Protein AF-A0A0B8NQK8-F1 (afdb_monomer_lite)

Foldseek 3Di:
DDQQLVVCVVLVWWKFQAQWTARSVVLWIDHPRDTDDDDPLLSQLVNVQNGPAPAQDALVNSCCRRVVDPPDDSVVVVVSLVVNLVVVCVRCVVDRSCQQWDADPPRHIHGHPVRIDIGRPPDPPPPPPPPPVPPDDPVVVVVVVVVVVVVVVVVVVVVVVVPPPPPPPPPPVPPPVLPAFEEEAFFEAEDDDVRLVCQLVVLVVVVVVCVVPVRYHYQLVVAPQQVVPDQNPDRTHRSRPPRDDGPYYDYHYHYDDDPPDD

Radius of gyration: 33.11 Å; chains: 1; bounding box: 80×54×86 Å

Structure (mmCIF, N/CA/C/O backbone):
data_AF-A0A0B8NQK8-F1
#
_entry.id   AF-A0A0B8NQK8-F1
#
loop_
_atom_site.group_PDB
_atom_site.id
_atom_site.type_symbol
_atom_site.label_atom_id
_atom_site.label_alt_id
_atom_site.label_comp_id
_atom_site.label_asym_id
_atom_site.label_entity_id
_atom_site.label_seq_id
_atom_site.pdbx_PDB_ins_code
_atom_site.Cartn_x
_atom_site.Cartn_y
_atom_site.Cartn_z
_atom_site.occupancy
_atom_site.B_iso_or_equiv
_atom_site.auth_seq_id
_atom_site.auth_comp_id
_atom_site.auth_asym_id
_atom_site.auth_atom_id
_atom_site.pdbx_PDB_model_num
ATOM 1 N N . MET A 1 1 ? -27.087 9.920 21.405 1.00 59.97 1 MET A N 1
ATOM 2 C CA . MET A 1 1 ? -25.687 9.460 21.362 1.00 59.97 1 MET A CA 1
ATOM 3 C C . MET A 1 1 ? -25.242 9.237 22.797 1.00 59.97 1 MET A C 1
ATOM 5 O O . MET A 1 1 ? -25.504 10.115 23.609 1.00 59.97 1 MET A O 1
ATOM 9 N N . ARG A 1 2 ? -24.724 8.054 23.151 1.00 74.00 2 ARG A N 1
ATOM 10 C CA . ARG A 1 2 ? -24.212 7.802 24.507 1.00 74.00 2 ARG A CA 1
ATOM 11 C C . ARG A 1 2 ? -22.708 8.024 24.483 1.00 74.00 2 ARG A C 1
ATOM 13 O O . ARG A 1 2 ? -22.001 7.212 23.892 1.00 74.00 2 ARG A O 1
ATOM 20 N N . ASP A 1 3 ? -22.269 9.116 25.092 1.00 85.69 3 ASP A N 1
ATOM 21 C CA . ASP A 1 3 ? -20.854 9.438 25.212 1.00 85.69 3 ASP A CA 1
ATOM 22 C C . ASP A 1 3 ? -20.272 8.741 26.446 1.00 85.69 3 ASP A C 1
ATOM 24 O O . ASP A 1 3 ? -20.303 9.259 27.564 1.00 85.69 3 ASP A O 1
ATOM 28 N N . PHE A 1 4 ? -19.789 7.514 26.243 1.00 83.75 4 PHE A N 1
ATOM 29 C CA . PHE A 1 4 ? -19.159 6.740 27.310 1.00 83.75 4 PHE A CA 1
ATOM 30 C C . PHE A 1 4 ? -17.825 7.354 27.731 1.00 83.75 4 PHE A C 1
ATOM 32 O O . PHE A 1 4 ? -17.430 7.197 28.883 1.00 83.75 4 PHE A O 1
ATOM 39 N N . LEU A 1 5 ? -17.140 8.056 26.823 1.00 84.12 5 LEU A N 1
ATOM 40 C CA . LEU A 1 5 ? -15.850 8.673 27.097 1.00 84.12 5 LEU A CA 1
ATOM 41 C C . LEU A 1 5 ? -16.005 9.858 28.049 1.00 84.12 5 LEU A C 1
ATOM 43 O O . LEU A 1 5 ? -15.314 9.921 29.065 1.00 84.12 5 LEU A O 1
ATOM 47 N N . GLN A 1 6 ? -16.930 10.767 27.744 1.00 85.19 6 GLN A N 1
ATOM 48 C CA . GLN A 1 6 ? -17.220 11.916 28.591 1.00 85.19 6 GLN A CA 1
ATOM 49 C C . GLN A 1 6 ? -17.747 11.460 29.955 1.00 85.19 6 GLN A C 1
ATOM 51 O O . GLN A 1 6 ? -17.217 11.878 30.984 1.00 85.19 6 GLN A O 1
ATOM 56 N N . GLN A 1 7 ? -18.704 10.526 29.971 1.00 84.19 7 GLN A N 1
ATOM 57 C CA . GLN A 1 7 ? -19.259 10.005 31.218 1.00 84.19 7 GLN A CA 1
ATOM 58 C C . GLN A 1 7 ? -18.178 9.346 32.088 1.00 84.19 7 GLN A C 1
ATOM 60 O O . GLN A 1 7 ? -18.125 9.594 33.287 1.00 84.19 7 GLN A O 1
ATOM 65 N N . ALA A 1 8 ? -17.273 8.561 31.496 1.00 84.19 8 ALA A N 1
ATOM 66 C CA . ALA A 1 8 ? -16.181 7.926 32.226 1.00 84.19 8 ALA A CA 1
ATOM 67 C C . ALA A 1 8 ? -15.147 8.928 32.765 1.00 84.19 8 ALA A C 1
ATOM 69 O O . ALA A 1 8 ? -14.636 8.735 33.870 1.00 84.19 8 ALA A O 1
ATOM 70 N N . LYS A 1 9 ? -14.854 10.005 32.024 1.00 83.38 9 LYS A N 1
ATOM 71 C CA . LYS A 1 9 ? -13.965 11.083 32.488 1.00 83.38 9 LYS A CA 1
ATOM 72 C C . LYS A 1 9 ? -14.580 11.847 33.664 1.00 83.38 9 LYS A C 1
ATOM 74 O O . LYS A 1 9 ? -13.877 12.109 34.635 1.00 83.38 9 LYS A O 1
ATOM 79 N N . GLU A 1 10 ? -15.881 12.131 33.615 1.00 84.44 10 GLU A N 1
ATOM 80 C CA . GLU A 1 10 ? -16.614 12.832 34.680 1.00 84.44 10 GLU A CA 1
ATOM 81 C C . GLU A 1 10 ? -16.783 11.977 35.944 1.00 84.44 10 GLU A C 1
ATOM 83 O O . GLU A 1 10 ? -16.603 12.466 37.058 1.00 84.44 10 GLU A O 1
ATOM 88 N N . THR A 1 11 ? -17.087 10.684 35.796 1.00 82.56 11 THR A N 1
ATOM 89 C CA . THR A 1 11 ? -17.299 9.769 36.931 1.00 82.56 11 THR A CA 1
ATOM 90 C C . THR A 1 11 ? -16.036 9.022 37.357 1.00 82.56 11 THR A C 1
ATOM 92 O O . THR A 1 11 ? -16.134 8.054 38.116 1.00 82.56 11 THR A O 1
ATOM 95 N N . ASN A 1 12 ? -14.867 9.422 36.839 1.00 83.00 12 ASN A N 1
ATOM 96 C CA . ASN A 1 12 ? -13.574 8.752 37.014 1.00 83.00 12 ASN A CA 1
ATOM 97 C C . ASN A 1 12 ? -13.710 7.219 36.961 1.00 83.00 12 ASN A C 1
ATOM 99 O O . ASN A 1 12 ? -13.401 6.501 37.912 1.00 83.00 12 ASN A O 1
ATOM 103 N N . SER A 1 13 ? -14.327 6.733 35.888 1.00 86.44 13 SER A N 1
ATOM 104 C CA . SER A 1 13 ? -14.693 5.333 35.684 1.00 86.44 13 SER A CA 1
ATOM 105 C C . SER A 1 13 ? -13.903 4.735 34.522 1.00 86.44 13 SER A C 1
ATOM 107 O O . SER A 1 13 ? -13.412 5.443 33.648 1.00 86.44 13 SER A O 1
ATOM 109 N N . LEU A 1 14 ? -13.776 3.414 34.517 1.00 88.94 14 LEU A N 1
ATOM 110 C CA . LEU A 1 14 ? -13.185 2.656 33.421 1.00 88.94 14 LEU A CA 1
ATOM 111 C C . LEU A 1 14 ? -14.274 2.251 32.429 1.00 88.94 14 LEU A C 1
ATOM 113 O O . LEU A 1 14 ? -15.439 2.080 32.798 1.00 88.94 14 LEU A O 1
ATOM 117 N N . ILE A 1 15 ? -13.893 2.061 31.173 1.00 90.25 15 ILE A N 1
ATOM 118 C CA . ILE A 1 15 ? -14.800 1.640 30.108 1.00 90.25 15 ILE A CA 1
ATOM 119 C C . ILE A 1 15 ? -14.483 0.187 29.772 1.00 90.25 15 ILE A C 1
ATOM 121 O O . ILE A 1 15 ? -13.408 -0.109 29.263 1.00 90.25 15 ILE A O 1
ATOM 125 N N . ALA A 1 16 ? -15.404 -0.730 30.048 1.00 89.25 16 ALA A N 1
ATOM 126 C CA . ALA A 1 16 ? -15.273 -2.115 29.616 1.00 89.25 16 ALA A CA 1
ATOM 127 C C . ALA A 1 16 ? -15.780 -2.263 28.175 1.00 89.25 16 ALA A C 1
ATOM 129 O O . ALA A 1 16 ? -16.897 -1.840 27.874 1.00 89.25 16 ALA A O 1
ATOM 130 N N . ILE A 1 17 ? -14.963 -2.856 27.305 1.00 90.00 17 ILE A N 1
ATOM 131 C CA . ILE A 1 17 ? -15.238 -3.160 25.898 1.00 90.00 17 ILE A CA 1
ATOM 132 C C . ILE A 1 17 ? -15.059 -4.671 25.716 1.00 90.00 17 ILE A C 1
ATOM 134 O O . ILE A 1 17 ? -13.945 -5.157 25.529 1.00 90.00 17 ILE A O 1
ATOM 138 N N . GLY A 1 18 ? -16.148 -5.428 25.824 1.00 86.88 18 GLY A N 1
ATOM 139 C CA . GLY A 1 18 ? -16.077 -6.879 25.978 1.00 86.88 18 GLY A CA 1
ATOM 140 C C . GLY A 1 18 ? -15.334 -7.232 27.269 1.00 86.88 18 GLY A C 1
ATOM 141 O O . GLY A 1 18 ? -15.737 -6.797 28.348 1.00 86.88 18 GLY A O 1
ATOM 142 N N . ASP A 1 19 ? -14.235 -7.975 27.141 1.00 85.81 19 ASP A N 1
ATOM 143 C CA . ASP A 1 19 ? -13.365 -8.351 28.269 1.00 85.81 19 ASP A CA 1
ATOM 144 C C . ASP A 1 19 ? -12.190 -7.380 28.488 1.00 85.81 19 ASP A C 1
ATOM 146 O O . ASP A 1 19 ? -11.406 -7.549 29.427 1.00 85.81 19 ASP A O 1
ATOM 150 N N . LEU A 1 20 ? -12.045 -6.373 27.621 1.00 89.50 20 LEU A N 1
ATOM 151 C CA . LEU A 1 20 ? -11.012 -5.349 27.737 1.00 89.50 20 LEU A CA 1
ATOM 152 C C . LEU A 1 20 ? -11.498 -4.175 28.573 1.00 89.50 20 LEU A C 1
ATOM 154 O O . LEU A 1 20 ? -12.673 -3.821 28.558 1.00 89.50 20 LEU A O 1
ATOM 158 N N . ILE A 1 21 ? -10.573 -3.541 29.281 1.00 90.62 21 ILE A N 1
ATOM 159 C CA . ILE A 1 21 ? -10.847 -2.390 30.132 1.00 90.62 21 ILE A CA 1
ATOM 160 C C . ILE A 1 21 ? -10.007 -1.224 29.629 1.00 90.62 21 ILE A C 1
ATOM 162 O O . ILE A 1 21 ? -8.785 -1.281 29.666 1.00 90.62 21 ILE A O 1
ATOM 166 N N . TYR A 1 22 ? -10.653 -0.166 29.159 1.00 91.12 22 TYR A N 1
ATOM 167 C CA . TYR A 1 22 ? -10.014 1.074 28.741 1.00 91.12 22 TYR A CA 1
ATOM 168 C C . TYR A 1 22 ? -10.055 2.104 29.870 1.00 91.12 22 TYR A C 1
ATOM 170 O O . TYR A 1 22 ? -11.109 2.350 30.467 1.00 91.12 22 TYR A O 1
ATOM 178 N N . ASN A 1 23 ? -8.910 2.722 30.149 1.00 89.00 23 ASN A N 1
ATOM 179 C CA . ASN A 1 23 ? -8.800 3.839 31.073 1.00 89.00 23 ASN A CA 1
ATOM 180 C C . ASN A 1 23 ? -8.699 5.161 30.291 1.00 89.00 23 ASN A C 1
ATOM 182 O O . ASN A 1 23 ? -7.664 5.426 29.680 1.00 89.00 23 ASN A O 1
ATOM 186 N N . PRO A 1 24 ? -9.727 6.026 30.345 1.00 87.38 24 PRO A N 1
ATOM 187 C CA . PRO A 1 24 ? -9.734 7.286 29.605 1.00 87.38 24 PRO A CA 1
ATOM 188 C C . PRO A 1 24 ? -8.807 8.368 30.182 1.00 87.38 24 PRO A C 1
ATOM 190 O O . PRO A 1 24 ? -8.612 9.387 29.525 1.00 87.38 24 PRO A O 1
ATOM 193 N N . GLN A 1 25 ? -8.270 8.191 31.397 1.00 83.50 25 GLN A N 1
ATOM 194 C CA . GLN A 1 25 ? -7.332 9.137 32.023 1.00 83.50 25 GLN A CA 1
ATOM 195 C C . GLN A 1 25 ? -5.888 8.867 31.597 1.00 83.50 25 GLN A C 1
ATOM 197 O O . GLN A 1 25 ? -5.139 9.790 31.300 1.00 83.50 25 GLN A O 1
ATOM 202 N N . THR A 1 26 ? -5.501 7.592 31.561 1.00 84.62 26 THR A N 1
ATOM 203 C CA . THR A 1 26 ? -4.150 7.160 31.171 1.00 84.62 26 THR A CA 1
ATOM 204 C C . THR A 1 26 ? -4.055 6.763 29.701 1.00 84.62 26 THR A C 1
ATOM 206 O O . THR A 1 26 ? -2.957 6.509 29.225 1.00 84.62 26 THR A O 1
ATOM 209 N N . GLN A 1 27 ? -5.186 6.711 28.988 1.00 88.19 27 GLN A N 1
ATOM 210 C CA . GLN A 1 27 ? -5.294 6.285 27.589 1.00 88.19 27 GLN A CA 1
ATOM 211 C C . GLN A 1 27 ? -4.734 4.880 27.326 1.00 88.19 27 GLN A C 1
ATOM 213 O O . GLN A 1 27 ? -4.199 4.580 26.261 1.00 88.19 27 GLN A O 1
ATOM 218 N N . THR A 1 28 ? -4.877 3.997 28.309 1.00 85.25 28 THR A N 1
ATOM 219 C CA . THR A 1 28 ? -4.346 2.632 28.287 1.00 85.25 28 THR A CA 1
ATOM 220 C C . THR A 1 28 ? -5.471 1.610 28.266 1.00 85.25 28 THR A C 1
ATOM 222 O O . THR A 1 28 ? -6.538 1.798 28.860 1.00 85.25 28 THR A O 1
ATOM 225 N N . LEU A 1 29 ? -5.223 0.506 27.567 1.00 88.81 29 LEU A N 1
ATOM 226 C CA . LEU A 1 29 ? -6.129 -0.629 27.463 1.00 88.81 29 LEU A CA 1
ATOM 227 C C . LEU A 1 29 ? -5.549 -1.800 28.256 1.00 88.81 29 LEU A C 1
ATOM 229 O O . LEU A 1 29 ? -4.353 -2.054 28.195 1.00 88.81 29 LEU A O 1
ATOM 233 N N . TYR A 1 30 ? -6.391 -2.517 28.990 1.00 84.25 30 TYR A N 1
ATOM 234 C CA . TYR A 1 30 ? -5.976 -3.599 29.876 1.00 84.25 30 TYR A CA 1
ATOM 235 C C . TYR A 1 30 ? -6.796 -4.860 29.633 1.00 84.25 30 TYR A C 1
ATOM 237 O O . TYR A 1 30 ? -8.009 -4.794 29.418 1.00 84.25 30 TYR A O 1
ATOM 245 N N . LYS A 1 31 ? -6.159 -6.022 29.790 1.00 84.25 31 LYS A N 1
ATOM 246 C CA . LYS A 1 31 ? -6.836 -7.318 29.914 1.00 84.25 31 LYS A CA 1
ATOM 247 C C . LYS A 1 31 ? -6.297 -8.068 31.121 1.00 84.25 31 LYS A C 1
ATOM 249 O O . LYS A 1 31 ? -5.106 -8.330 31.178 1.00 84.25 31 LYS A O 1
ATOM 254 N N . GLN A 1 32 ? -7.156 -8.455 32.068 1.00 78.00 32 GLN A N 1
ATOM 255 C CA . GLN A 1 32 ? -6.752 -9.274 33.229 1.00 78.00 32 GLN A CA 1
ATOM 256 C C . GLN A 1 32 ? -5.481 -8.752 33.950 1.00 78.00 32 GLN A C 1
ATOM 258 O O . GLN A 1 32 ? -4.657 -9.543 34.395 1.00 78.00 32 GLN A O 1
ATOM 263 N N . ALA A 1 33 ? -5.343 -7.422 34.066 1.00 70.31 33 ALA A N 1
ATOM 264 C CA . ALA A 1 33 ? -4.185 -6.708 34.630 1.00 70.31 33 ALA A CA 1
ATOM 265 C C . ALA A 1 33 ? -2.880 -6.711 33.797 1.00 70.31 33 ALA A C 1
ATOM 267 O O . ALA A 1 33 ? -1.835 -6.342 34.323 1.00 70.31 33 ALA A O 1
ATOM 268 N N . ALA A 1 34 ? -2.936 -7.077 32.514 1.00 79.38 34 ALA A N 1
ATOM 269 C CA . ALA A 1 34 ? -1.867 -6.835 31.546 1.00 79.38 34 ALA A CA 1
ATOM 270 C C . ALA A 1 34 ? -2.185 -5.609 30.677 1.00 79.38 34 ALA A C 1
ATOM 272 O O . ALA A 1 34 ? -3.284 -5.513 30.118 1.00 79.38 34 ALA A O 1
ATOM 273 N N . ASP A 1 35 ? -1.217 -4.703 30.567 1.00 82.75 35 ASP A N 1
ATOM 274 C CA . ASP A 1 35 ? -1.291 -3.484 29.762 1.00 82.75 35 ASP A CA 1
ATOM 275 C C . ASP A 1 35 ? -1.103 -3.822 28.281 1.00 82.75 35 ASP A C 1
ATOM 277 O O . ASP A 1 35 ? -0.211 -4.583 27.905 1.00 82.75 35 ASP A O 1
ATOM 281 N N . ILE A 1 36 ? -1.954 -3.244 27.441 1.00 85.56 36 ILE A N 1
ATOM 282 C CA . ILE A 1 36 ? -1.908 -3.364 25.989 1.00 85.56 36 ILE A CA 1
ATOM 283 C C . ILE A 1 36 ? -1.518 -1.996 25.441 1.00 85.56 36 ILE A C 1
ATOM 285 O O . ILE A 1 36 ? -2.251 -1.015 25.596 1.00 85.56 36 ILE A O 1
ATOM 289 N N . GLU A 1 37 ? -0.354 -1.936 24.802 1.00 81.62 37 GLU A N 1
ATOM 290 C CA . GLU A 1 37 ? 0.138 -0.717 24.173 1.00 81.62 37 GLU A CA 1
ATOM 291 C C . GLU A 1 37 ? -0.667 -0.420 22.903 1.00 81.62 37 GLU A C 1
ATOM 293 O O . GLU A 1 37 ? -0.830 -1.269 22.024 1.00 81.62 37 GLU A O 1
ATOM 298 N N . LEU A 1 38 ? -1.195 0.801 22.814 1.00 85.75 38 LEU A N 1
ATOM 299 C CA . LEU A 1 38 ? -1.940 1.280 21.659 1.00 85.75 38 LEU A CA 1
ATOM 300 C C . LEU A 1 38 ? -1.170 2.411 20.987 1.00 85.75 38 LEU A C 1
ATOM 302 O O . LEU A 1 38 ? -0.732 3.356 21.638 1.00 85.75 38 LEU A O 1
ATOM 306 N N . GLU A 1 39 ? -1.076 2.361 19.658 1.00 88.94 39 GLU A N 1
ATOM 307 C CA . GLU A 1 39 ? -0.583 3.505 18.893 1.00 88.94 39 GLU A CA 1
ATOM 308 C C . GLU A 1 39 ? -1.481 4.738 19.134 1.00 88.94 39 GLU A C 1
ATOM 310 O O . GLU A 1 39 ? -2.709 4.593 19.162 1.00 88.94 39 GLU A O 1
ATOM 315 N N . PRO A 1 40 ? -0.928 5.966 19.188 1.00 88.12 40 PRO A N 1
ATOM 316 C CA . PRO A 1 40 ? -1.700 7.183 19.468 1.00 88.12 40 PRO A CA 1
ATOM 317 C C . PRO A 1 40 ? -2.925 7.372 18.563 1.00 88.12 40 PRO A C 1
ATOM 319 O O . PRO A 1 40 ? -4.015 7.703 19.020 1.00 88.12 40 PRO A O 1
ATOM 322 N N . ARG A 1 41 ? -2.789 7.070 17.266 1.00 88.81 41 ARG A N 1
ATOM 323 C CA . ARG A 1 41 ? -3.902 7.167 16.305 1.00 88.81 41 ARG A CA 1
ATOM 324 C C . ARG A 1 41 ? -4.989 6.116 16.531 1.00 88.81 41 ARG A C 1
ATOM 326 O O . ARG A 1 41 ? -6.149 6.348 16.199 1.00 88.81 41 ARG A O 1
ATOM 333 N N . THR A 1 42 ? -4.627 4.962 17.080 1.00 91.00 42 THR A N 1
ATOM 334 C CA . THR A 1 42 ? -5.580 3.910 17.447 1.00 91.00 42 THR A CA 1
ATOM 335 C C . THR A 1 42 ? -6.347 4.302 18.709 1.00 91.00 42 THR A C 1
ATOM 337 O O . THR A 1 42 ? -7.549 4.056 18.774 1.00 91.00 42 THR A O 1
ATOM 340 N N . ILE A 1 43 ? -5.687 4.975 19.660 1.00 92.12 43 ILE A N 1
ATOM 341 C CA . ILE A 1 43 ? -6.331 5.577 20.837 1.00 92.12 43 ILE A CA 1
ATOM 342 C C . ILE A 1 43 ? -7.357 6.623 20.396 1.00 92.12 43 ILE A C 1
ATOM 344 O O . ILE A 1 43 ? -8.521 6.520 20.768 1.00 92.12 43 ILE A O 1
ATOM 348 N N . GLU A 1 44 ? -6.964 7.575 19.545 1.00 92.06 44 GLU A N 1
ATOM 349 C CA . GLU A 1 44 ? -7.867 8.615 19.026 1.00 92.06 44 GLU A CA 1
ATOM 350 C C . GLU A 1 44 ? -9.100 8.013 18.332 1.00 92.06 44 GLU A C 1
ATOM 352 O O . GLU A 1 44 ? -10.230 8.455 18.551 1.00 92.06 44 GLU A O 1
ATOM 357 N N . LEU A 1 45 ? -8.901 6.964 17.527 1.00 94.38 45 LEU A N 1
ATOM 358 C CA . LEU A 1 45 ? -9.991 6.239 16.877 1.00 94.38 45 LEU A CA 1
ATOM 359 C C . LEU A 1 45 ? -10.916 5.555 17.886 1.00 94.38 45 LEU A C 1
ATOM 361 O O . LEU A 1 45 ? -12.139 5.631 17.748 1.00 94.38 45 LEU A O 1
ATOM 365 N N . LEU A 1 46 ? -10.347 4.881 18.884 1.00 93.56 46 LEU A N 1
ATOM 366 C CA . LEU A 1 46 ? -11.107 4.205 19.927 1.00 93.56 46 LEU A CA 1
ATOM 367 C C . LEU A 1 46 ? -11.936 5.204 20.740 1.00 93.56 46 LEU A C 1
ATOM 369 O O . LEU A 1 46 ? -13.136 5.000 20.912 1.00 93.56 46 LEU A O 1
ATOM 373 N N . GLU A 1 47 ? -11.324 6.299 21.186 1.00 93.12 47 GLU A N 1
ATOM 374 C CA . GLU A 1 47 ? -11.994 7.366 21.927 1.00 93.12 47 GLU A CA 1
ATOM 375 C C . GLU A 1 47 ? -13.142 7.970 21.120 1.00 93.12 47 GLU A C 1
ATOM 377 O O . GLU A 1 47 ? -14.258 8.081 21.629 1.00 93.12 47 GLU A O 1
ATOM 382 N N . LEU A 1 48 ? -12.920 8.269 19.837 1.00 93.62 48 LEU A N 1
ATOM 383 C CA . LEU A 1 48 ? -13.967 8.798 18.969 1.00 93.62 48 LEU A CA 1
ATOM 384 C C . LEU A 1 48 ? -15.154 7.829 18.840 1.00 93.62 48 LEU A C 1
ATOM 386 O O . LEU A 1 48 ? -16.311 8.247 18.899 1.00 93.62 48 LEU A O 1
ATOM 390 N N . LEU A 1 49 ? -14.897 6.527 18.714 1.00 93.44 49 LEU A N 1
ATOM 391 C CA . LEU A 1 49 ? -15.957 5.516 18.675 1.00 93.44 49 LEU A CA 1
ATOM 392 C C . LEU A 1 49 ? -16.686 5.384 20.025 1.00 93.44 49 LEU A C 1
ATOM 394 O O . LEU A 1 49 ? -17.889 5.119 20.049 1.00 93.44 49 LEU A O 1
ATOM 398 N N . LEU A 1 50 ? -15.990 5.606 21.143 1.00 92.62 50 LEU A N 1
ATOM 399 C CA . LEU A 1 50 ? -16.563 5.600 22.493 1.00 92.62 50 LEU A CA 1
ATOM 400 C C . LEU A 1 50 ? -17.451 6.819 22.787 1.00 92.62 50 LEU A C 1
ATOM 402 O O . LEU A 1 50 ? -18.364 6.713 23.609 1.00 92.62 50 LEU A O 1
ATOM 406 N N . THR A 1 51 ? -17.265 7.940 22.084 1.00 91.56 51 THR A N 1
ATOM 407 C CA . THR A 1 51 ? -18.210 9.073 22.172 1.00 91.56 51 THR A CA 1
ATOM 408 C C . THR A 1 51 ? -19.569 8.753 21.538 1.00 91.56 51 THR A C 1
ATOM 410 O O . THR A 1 51 ? -20.589 9.347 21.882 1.00 91.56 51 THR A O 1
ATOM 413 N N . SER A 1 52 ? -19.608 7.793 20.608 1.00 90.31 52 SER A N 1
ATOM 414 C CA . SER A 1 52 ? -20.741 7.545 19.708 1.00 90.31 52 SER A CA 1
ATOM 415 C C . SER A 1 52 ? -21.202 6.084 19.692 1.00 90.31 52 SER A C 1
ATOM 417 O O . SER A 1 52 ? -21.709 5.582 18.687 1.00 90.31 52 SER A O 1
ATOM 419 N N . VAL A 1 53 ? -21.092 5.392 20.829 1.00 91.06 53 VAL A N 1
ATOM 420 C CA . VAL A 1 53 ? -21.452 3.970 20.945 1.00 91.06 53 VAL A CA 1
ATOM 421 C C . VAL A 1 53 ? -22.887 3.716 20.464 1.00 91.06 53 VAL A C 1
ATOM 423 O O . VAL A 1 53 ? -23.837 4.397 20.862 1.00 91.06 53 VAL A O 1
ATOM 426 N N . GLY A 1 54 ? -23.045 2.714 19.595 1.00 88.62 54 GLY A N 1
ATOM 427 C CA . GLY A 1 54 ? -24.318 2.352 18.967 1.00 88.62 54 GLY A CA 1
ATOM 428 C C . GLY A 1 54 ? -24.763 3.230 17.794 1.00 88.62 54 GLY A C 1
ATOM 429 O O . GLY A 1 54 ? -25.775 2.909 17.172 1.00 88.62 54 GLY A O 1
ATOM 430 N N . HIS A 1 55 ? -24.029 4.290 17.449 1.00 90.94 55 HIS A N 1
ATOM 431 C CA . HIS A 1 55 ? -24.336 5.149 16.306 1.00 90.94 55 HIS A CA 1
ATOM 432 C C . HIS A 1 55 ? -23.220 5.089 15.249 1.00 90.94 55 HIS A C 1
ATOM 434 O O . HIS A 1 55 ? -22.081 5.428 15.553 1.00 90.94 55 HIS A O 1
ATOM 440 N N . PRO A 1 56 ? -23.522 4.692 13.994 1.00 92.81 56 PRO A N 1
ATOM 441 C CA . PRO A 1 56 ? -22.548 4.695 12.902 1.00 92.81 56 PRO A CA 1
ATOM 442 C C . PRO A 1 56 ? -21.942 6.079 12.658 1.00 92.81 56 PRO A C 1
ATOM 444 O O . PRO A 1 56 ? -22.652 7.006 12.265 1.00 92.81 56 PRO A O 1
ATOM 447 N N . LEU A 1 57 ? -20.624 6.190 12.824 1.00 93.94 57 LEU A N 1
ATOM 448 C CA . LEU A 1 57 ? -19.844 7.337 12.377 1.00 93.94 57 LEU A CA 1
ATOM 449 C C . LEU A 1 57 ? -19.407 7.140 10.929 1.00 93.94 57 LEU A C 1
ATOM 451 O O . LEU A 1 57 ? -18.850 6.098 10.571 1.00 93.94 57 LEU A O 1
ATOM 455 N N . SER A 1 58 ? -19.629 8.159 10.099 1.00 94.12 58 SER A N 1
ATOM 456 C CA . SER A 1 58 ? -19.220 8.114 8.696 1.00 94.12 58 SER A CA 1
ATOM 457 C C . SER A 1 58 ? -17.703 8.114 8.553 1.00 94.12 58 SER A C 1
ATOM 459 O O . SER A 1 58 ? -16.986 8.723 9.344 1.00 94.12 58 SER A O 1
ATOM 461 N N . ALA A 1 59 ? -17.209 7.459 7.499 1.00 92.00 59 ALA A N 1
ATOM 462 C CA . ALA A 1 59 ? -15.779 7.433 7.208 1.00 92.00 59 ALA A CA 1
ATOM 463 C C . ALA A 1 59 ? -15.185 8.847 7.103 1.00 92.00 59 ALA A C 1
ATOM 465 O O . ALA A 1 59 ? -14.091 9.086 7.598 1.00 92.00 59 ALA A O 1
ATOM 466 N N . GLN A 1 60 ? -15.931 9.784 6.506 1.00 90.31 60 GLN A N 1
ATOM 467 C CA . GLN A 1 60 ? -15.500 11.173 6.383 1.00 90.31 60 GLN A CA 1
ATOM 468 C C . GLN A 1 60 ? -15.428 11.864 7.749 1.00 90.31 60 GLN A C 1
ATOM 470 O O . GLN A 1 60 ? -14.413 12.472 8.054 1.00 90.31 60 GLN A O 1
ATOM 475 N N . ALA A 1 61 ? -16.448 11.699 8.599 1.00 91.38 61 ALA A N 1
ATOM 476 C CA . ALA A 1 61 ? -16.462 12.295 9.935 1.00 91.38 61 ALA A CA 1
ATOM 477 C C . ALA A 1 61 ? -15.308 11.782 10.813 1.00 91.38 61 ALA A C 1
ATOM 479 O O . ALA A 1 61 ? -14.688 12.561 11.531 1.00 91.38 61 ALA A O 1
ATOM 480 N N . ILE A 1 62 ? -14.987 10.486 10.723 1.00 93.25 62 ILE A N 1
ATOM 481 C CA . ILE A 1 62 ? -13.843 9.908 11.439 1.00 93.25 62 ILE A CA 1
ATOM 482 C C . ILE A 1 62 ? -12.527 10.498 10.919 1.00 93.25 62 ILE A C 1
ATOM 484 O O . ILE A 1 62 ? -11.670 10.885 11.712 1.00 93.25 62 ILE A O 1
ATOM 488 N N . ILE A 1 63 ? -12.371 10.590 9.593 1.00 91.81 63 ILE A N 1
ATOM 489 C CA . ILE A 1 63 ? -11.163 11.145 8.973 1.00 91.81 63 ILE A CA 1
ATOM 490 C C . ILE A 1 63 ? -10.958 12.605 9.384 1.00 91.81 63 ILE A C 1
ATOM 492 O O . ILE A 1 63 ? -9.870 12.971 9.830 1.00 91.81 63 ILE A O 1
ATOM 496 N N . ASP A 1 64 ? -12.011 13.413 9.280 1.00 90.44 64 ASP A N 1
ATOM 497 C CA . ASP A 1 64 ? -11.973 14.835 9.609 1.00 90.44 64 ASP A CA 1
ATOM 498 C C . ASP A 1 64 ? -11.661 15.052 11.098 1.00 90.44 64 ASP A C 1
ATOM 500 O O . ASP A 1 64 ? -10.884 15.943 11.435 1.00 90.44 64 ASP A O 1
ATOM 504 N N . SER A 1 65 ? -12.198 14.207 11.986 1.00 90.56 65 SER A N 1
ATOM 505 C CA . SER A 1 65 ? -11.974 14.320 13.431 1.00 90.56 65 SER A CA 1
ATOM 506 C C . SER A 1 65 ? -10.551 13.955 13.858 1.00 90.56 65 SER A C 1
ATOM 508 O O . SER A 1 65 ? -9.997 14.617 14.729 1.00 90.56 65 SER A O 1
ATOM 510 N N . ILE A 1 66 ? -9.976 12.889 13.297 1.00 91.38 66 ILE A N 1
ATOM 511 C CA . ILE A 1 66 ? -8.682 12.349 13.744 1.00 91.38 66 ILE A CA 1
ATOM 512 C C . ILE A 1 66 ? -7.532 13.040 13.005 1.00 91.38 66 ILE A C 1
ATOM 514 O O . ILE A 1 66 ? -6.568 13.504 13.612 1.00 91.38 66 ILE A O 1
ATOM 518 N N . TRP A 1 67 ? -7.614 13.135 11.678 1.00 89.31 67 TRP A N 1
ATOM 519 C CA . TRP A 1 67 ? -6.511 13.643 10.860 1.00 89.31 67 TRP A CA 1
ATOM 520 C C . TRP A 1 67 ? -6.615 15.130 10.530 1.00 89.31 67 TRP A C 1
ATOM 522 O O . TRP A 1 67 ? -5.612 15.699 10.105 1.00 89.31 67 TRP A O 1
ATOM 532 N N . GLN A 1 68 ? -7.791 15.752 10.690 1.00 83.69 68 GLN A N 1
ATOM 533 C CA . GLN A 1 68 ? -8.021 17.178 10.403 1.00 83.69 68 GLN A CA 1
ATOM 534 C C . GLN A 1 68 ? -7.562 17.602 8.993 1.00 83.69 68 GLN A C 1
ATOM 536 O O . GLN A 1 68 ? -7.196 18.750 8.749 1.00 83.69 68 GLN A O 1
ATOM 541 N N . SER A 1 69 ? -7.561 16.662 8.043 1.00 78.31 69 SER A N 1
ATOM 542 C CA . SER A 1 69 ? -7.020 16.855 6.700 1.00 78.31 69 SER A CA 1
ATOM 543 C C . SER A 1 69 ? -7.894 16.175 5.658 1.00 78.31 69 SER A C 1
ATOM 545 O O . SER A 1 69 ? -8.210 14.990 5.759 1.00 78.31 69 SER A O 1
ATOM 547 N N . LYS A 1 70 ? -8.219 16.922 4.599 1.00 68.31 70 LYS A N 1
ATOM 548 C CA . LYS A 1 70 ? -9.009 16.437 3.457 1.00 68.31 70 LYS A CA 1
ATOM 549 C C . LYS A 1 70 ? -8.220 15.523 2.513 1.00 68.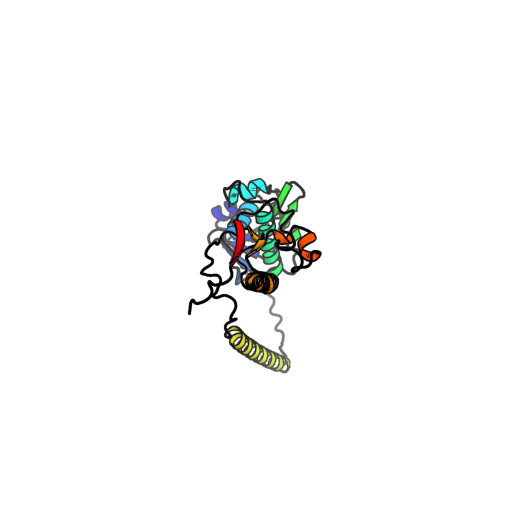31 70 LYS A C 1
ATOM 551 O O . LYS A 1 70 ? -8.806 14.953 1.599 1.00 68.31 70 LYS A O 1
ATOM 556 N N . TYR A 1 71 ? -6.909 15.384 2.716 1.00 77.94 71 TYR A N 1
ATOM 557 C CA . TYR A 1 71 ? -6.030 14.596 1.847 1.00 77.94 71 TYR A CA 1
ATOM 558 C C . TYR A 1 71 ? -5.899 13.128 2.275 1.00 77.94 71 TYR A C 1
ATOM 560 O O . TYR A 1 71 ? -5.230 12.344 1.604 1.00 77.94 71 TYR A O 1
ATOM 568 N N . ILE A 1 72 ? -6.528 12.728 3.384 1.00 86.88 72 ILE A N 1
ATOM 569 C CA . ILE A 1 72 ? -6.498 11.341 3.846 1.00 86.88 72 ILE A CA 1
ATOM 570 C C . ILE A 1 72 ? -7.533 10.513 3.087 1.00 86.88 72 ILE A C 1
ATOM 572 O O . ILE A 1 72 ? -8.726 10.813 3.074 1.00 86.88 72 ILE A O 1
ATOM 576 N N . SER A 1 73 ? -7.070 9.432 2.461 1.00 87.31 73 SER A N 1
ATOM 577 C CA . SER A 1 73 ? -7.940 8.513 1.734 1.00 87.31 73 SER A CA 1
ATOM 578 C C . SER A 1 73 ? -8.712 7.588 2.682 1.00 87.31 73 SER A C 1
ATOM 580 O O . SER A 1 73 ? -8.252 7.228 3.769 1.00 87.31 73 SER A O 1
ATOM 582 N N . LYS A 1 74 ? -9.877 7.105 2.230 1.00 88.62 74 LYS A N 1
ATOM 583 C CA . LYS A 1 74 ? -10.692 6.114 2.961 1.00 88.62 74 LYS A CA 1
ATOM 584 C C . LYS A 1 74 ? -9.938 4.811 3.262 1.00 88.62 74 LYS A C 1
ATOM 586 O O . LYS A 1 74 ? -10.279 4.117 4.222 1.00 88.62 74 LYS A O 1
ATOM 591 N N . ASN A 1 75 ? -8.913 4.486 2.475 1.00 90.81 75 ASN A N 1
ATOM 592 C CA . ASN A 1 75 ? -8.092 3.293 2.677 1.00 90.81 75 ASN A CA 1
ATOM 593 C C . ASN A 1 75 ? -7.283 3.380 3.976 1.00 90.81 75 ASN A C 1
ATOM 595 O O . ASN A 1 75 ? -7.163 2.379 4.674 1.00 90.81 75 ASN A O 1
ATOM 599 N N . VAL A 1 76 ? -6.808 4.573 4.354 1.00 90.75 76 VAL A N 1
ATOM 600 C CA . VAL A 1 76 ? -6.084 4.779 5.620 1.00 90.75 76 VAL A CA 1
ATOM 601 C C . VAL A 1 76 ? -6.982 4.446 6.809 1.00 90.75 76 VAL A C 1
ATOM 603 O O . VAL A 1 76 ? -6.585 3.675 7.681 1.00 90.75 76 VAL A O 1
ATOM 606 N N . LEU A 1 77 ? -8.221 4.953 6.810 1.00 93.06 77 LEU A N 1
ATOM 607 C CA . LEU A 1 77 ? -9.202 4.614 7.840 1.00 93.06 77 LEU A CA 1
ATOM 608 C C . LEU A 1 77 ? -9.507 3.112 7.850 1.00 93.06 77 LEU A C 1
ATOM 610 O O . LEU A 1 77 ? -9.538 2.498 8.910 1.00 93.06 77 LEU A O 1
ATOM 614 N N . THR A 1 78 ? -9.721 2.515 6.678 1.00 92.75 78 THR A N 1
ATOM 615 C CA . THR A 1 78 ? -10.060 1.087 6.568 1.00 92.75 78 THR A CA 1
ATOM 616 C C . THR A 1 78 ? -8.945 0.211 7.139 1.00 92.75 78 THR A C 1
ATOM 618 O O . THR A 1 78 ? -9.226 -0.688 7.927 1.00 92.75 78 THR A O 1
ATOM 621 N N . ASN A 1 79 ? -7.683 0.528 6.837 1.00 93.31 79 ASN A N 1
ATOM 622 C CA . ASN A 1 79 ? -6.529 -0.158 7.414 1.00 93.31 79 ASN A CA 1
ATOM 623 C C . ASN A 1 79 ? -6.499 -0.016 8.938 1.00 93.31 79 ASN A C 1
ATOM 625 O O . ASN A 1 79 ? -6.294 -1.004 9.634 1.00 93.31 79 ASN A O 1
ATOM 629 N N . ARG A 1 80 ? -6.775 1.181 9.470 1.00 93.19 80 ARG A N 1
ATOM 630 C CA . ARG A 1 80 ? -6.790 1.413 10.923 1.00 93.19 80 ARG A CA 1
ATOM 631 C C . ARG A 1 80 ? -7.922 0.679 11.636 1.00 93.19 80 ARG A C 1
ATOM 633 O O . ARG A 1 80 ? -7.694 0.122 12.705 1.00 93.19 80 ARG A O 1
ATOM 640 N N . ILE A 1 81 ? -9.104 0.601 11.026 1.00 94.81 81 ILE A N 1
ATOM 641 C CA . ILE A 1 81 ? -10.207 -0.232 11.524 1.00 94.81 81 ILE A CA 1
ATOM 642 C C . ILE A 1 81 ? -9.792 -1.708 11.554 1.00 94.81 81 ILE A C 1
ATOM 644 O O . ILE A 1 81 ? -10.063 -2.394 12.537 1.00 94.81 81 ILE A O 1
ATOM 648 N N . SER A 1 82 ? -9.112 -2.197 10.513 1.00 93.62 82 SER A N 1
ATOM 649 C CA . SER A 1 82 ? -8.599 -3.571 10.472 1.00 93.62 82 SER A CA 1
ATOM 650 C C . SER A 1 82 ? -7.552 -3.834 11.557 1.00 93.62 82 SER A C 1
ATOM 652 O O . SER A 1 82 ? -7.637 -4.858 12.227 1.00 93.62 82 SER A O 1
ATOM 654 N N . THR A 1 83 ? -6.618 -2.906 11.788 1.00 92.44 83 THR A N 1
ATOM 655 C CA . THR A 1 83 ? -5.630 -3.008 12.875 1.00 92.44 83 THR A CA 1
ATOM 656 C C . THR A 1 83 ? -6.306 -3.062 14.241 1.00 92.44 83 THR A C 1
ATOM 658 O O . THR A 1 83 ? -5.994 -3.939 15.041 1.00 92.44 83 THR A O 1
ATOM 661 N N . LEU A 1 84 ? -7.280 -2.180 14.494 1.00 93.12 84 LEU A N 1
ATOM 662 C CA . LEU A 1 84 ? -8.028 -2.190 15.750 1.00 93.12 84 LEU A CA 1
ATOM 663 C C . LEU A 1 84 ? -8.786 -3.514 15.931 1.00 93.12 84 LEU A C 1
ATOM 665 O O . LEU A 1 84 ? -8.751 -4.090 17.011 1.00 93.12 84 LEU A O 1
ATOM 669 N N . ARG A 1 85 ? -9.414 -4.053 14.878 1.00 93.75 85 ARG A N 1
ATOM 670 C CA . ARG A 1 85 ? -10.067 -5.373 14.943 1.00 93.75 85 ARG A CA 1
ATOM 671 C C . ARG A 1 85 ? -9.091 -6.502 15.241 1.00 93.75 85 ARG A C 1
ATOM 673 O O . ARG A 1 85 ? -9.422 -7.356 16.053 1.00 93.75 85 ARG A O 1
ATOM 680 N N . ALA A 1 86 ? -7.926 -6.512 14.599 1.00 90.12 86 ALA A N 1
ATOM 681 C CA . ALA A 1 86 ? -6.909 -7.531 14.835 1.00 90.12 86 ALA A CA 1
ATOM 682 C C . ALA A 1 86 ? -6.462 -7.528 16.303 1.00 90.12 86 ALA A C 1
ATOM 684 O O . ALA A 1 86 ? -6.454 -8.581 16.930 1.00 90.12 86 ALA A O 1
ATOM 685 N N . LEU A 1 87 ? -6.222 -6.343 16.871 1.00 90.00 87 LEU A N 1
ATOM 686 C CA . LEU A 1 87 ? -5.869 -6.184 18.281 1.00 90.00 87 LEU A CA 1
ATOM 687 C C . LEU A 1 87 ? -6.984 -6.681 19.210 1.00 90.00 87 LEU A C 1
ATOM 689 O O . LEU A 1 87 ? -6.732 -7.437 20.148 1.00 90.00 87 LEU A O 1
ATOM 693 N N . LEU A 1 88 ? -8.238 -6.305 18.935 1.00 89.00 88 LEU A N 1
ATOM 694 C CA . LEU A 1 88 ? -9.380 -6.802 19.706 1.00 89.00 88 LEU A CA 1
ATOM 695 C C . LEU A 1 88 ? -9.487 -8.334 19.623 1.00 89.00 88 LEU A C 1
ATOM 697 O O . LEU A 1 88 ? -9.759 -8.970 20.635 1.00 89.00 88 LEU A O 1
ATOM 701 N N . GLN A 1 89 ? -9.249 -8.925 18.450 1.00 89.62 89 GLN A N 1
ATOM 702 C CA . GLN A 1 89 ? -9.328 -10.371 18.229 1.00 89.62 89 GLN A CA 1
ATOM 703 C C . GLN A 1 89 ? -8.194 -11.137 18.920 1.00 89.62 89 GLN A C 1
ATOM 705 O O . GLN A 1 89 ? -8.435 -12.192 19.502 1.00 89.62 89 GLN A O 1
ATOM 710 N N . GLU A 1 90 ? -6.971 -10.611 18.874 1.00 87.19 90 GLU A N 1
ATOM 711 C CA . GLU A 1 90 ? -5.791 -11.189 19.523 1.00 87.19 90 GLU A CA 1
ATOM 712 C C . GLU A 1 90 ? -5.984 -11.273 21.038 1.00 87.19 90 GLU A C 1
ATOM 714 O O . GLU A 1 90 ? -5.743 -12.309 21.662 1.00 87.19 90 GLU A O 1
ATOM 719 N N . HIS A 1 91 ? -6.506 -10.200 21.632 1.00 84.50 91 HIS A N 1
ATOM 720 C CA . HIS A 1 91 ? -6.754 -10.158 23.063 1.00 84.50 91 HIS A CA 1
ATOM 721 C C . HIS A 1 91 ? -8.115 -10.734 23.467 1.00 84.50 91 HIS A C 1
ATOM 723 O O . HIS A 1 91 ? -8.312 -11.000 24.647 1.00 84.50 91 HIS A O 1
ATOM 729 N N . MET A 1 92 ? -9.047 -11.005 22.558 1.00 84.62 92 MET A N 1
ATOM 730 C CA . MET A 1 92 ? -10.335 -11.641 22.872 1.00 84.62 92 MET A CA 1
ATOM 731 C C . MET A 1 92 ? -10.671 -12.730 21.842 1.00 84.62 92 MET A C 1
ATOM 733 O O . MET A 1 92 ? -11.630 -12.579 21.091 1.00 84.62 92 MET A O 1
ATOM 737 N N . PRO A 1 93 ? -9.933 -13.858 21.806 1.00 83.06 93 PRO A N 1
ATOM 738 C CA . PRO A 1 93 ? -10.094 -14.872 20.760 1.00 83.06 93 PRO A CA 1
ATOM 739 C C . PRO A 1 93 ? -11.472 -15.551 20.764 1.00 83.06 93 PRO A C 1
ATOM 741 O O . PRO A 1 93 ? -11.919 -16.033 19.728 1.00 83.06 93 PRO A O 1
ATOM 744 N N . GLU A 1 94 ? -12.159 -15.574 21.909 1.00 81.94 94 GLU A N 1
ATOM 745 C CA . GLU A 1 94 ? -13.514 -16.130 22.044 1.00 81.94 94 GLU A CA 1
ATOM 746 C C . GLU A 1 94 ? -14.610 -15.182 21.523 1.00 81.94 94 GLU A C 1
ATOM 748 O O . GLU A 1 94 ? -15.745 -15.607 21.297 1.00 81.94 94 GLU A O 1
ATOM 753 N N . GLN A 1 95 ? -14.287 -13.901 21.318 1.00 82.19 95 GLN A N 1
ATOM 754 C CA . GLN A 1 95 ? -15.210 -12.886 20.818 1.00 82.19 95 GLN A CA 1
ATOM 755 C C . GLN A 1 95 ? -14.858 -12.526 19.370 1.00 82.19 95 GLN A C 1
ATOM 757 O O . GLN A 1 95 ? -13.696 -12.464 18.987 1.00 82.19 95 GLN A O 1
ATOM 762 N N . ASP A 1 96 ? -15.870 -12.271 18.545 1.00 87.25 96 ASP A N 1
ATOM 763 C CA . ASP A 1 96 ? -15.663 -11.838 17.160 1.00 87.25 96 ASP A CA 1
ATOM 764 C C . ASP A 1 96 ? -15.503 -10.314 17.114 1.00 87.25 96 ASP A C 1
ATOM 766 O O . ASP A 1 96 ? -16.459 -9.567 17.365 1.00 87.25 96 ASP A O 1
ATOM 770 N N . ALA A 1 97 ? -14.307 -9.844 16.756 1.00 88.94 97 ALA A N 1
ATOM 771 C CA . ALA A 1 97 ? -13.997 -8.419 16.661 1.00 88.94 97 ALA A CA 1
ATOM 772 C C . ALA A 1 97 ? -14.918 -7.659 15.686 1.00 88.94 97 ALA A C 1
ATOM 774 O O . ALA A 1 97 ? -15.155 -6.461 15.862 1.00 88.94 97 ALA A O 1
ATOM 775 N N . THR A 1 98 ? -15.498 -8.337 14.693 1.00 89.56 98 THR A N 1
ATOM 776 C CA . THR A 1 98 ? -16.452 -7.747 13.738 1.00 89.56 98 THR A CA 1
ATOM 777 C C . THR A 1 98 ? -17.809 -7.462 14.382 1.00 89.56 98 THR A C 1
ATOM 779 O O . THR A 1 98 ? -18.506 -6.534 13.968 1.00 89.56 98 THR A O 1
ATOM 782 N N . LYS A 1 99 ? -18.187 -8.228 15.415 1.00 89.88 99 LYS A N 1
ATOM 783 C CA . LYS A 1 99 ? -19.415 -8.002 16.198 1.00 89.88 99 LYS A CA 1
ATOM 784 C C . LYS A 1 99 ? -19.246 -6.907 17.250 1.00 89.88 99 LYS A C 1
ATOM 786 O O . LYS A 1 99 ? -20.248 -6.322 17.664 1.00 89.88 99 LYS A O 1
ATOM 791 N N . LEU A 1 100 ? -18.008 -6.644 17.670 1.00 91.12 100 LEU A N 1
ATOM 792 C CA . LEU A 1 100 ? -17.646 -5.553 18.577 1.00 91.12 100 LEU A CA 1
ATOM 793 C C . LEU A 1 100 ? -17.558 -4.222 17.821 1.00 91.12 100 LEU A C 1
ATOM 795 O O . LEU A 1 100 ? -18.286 -3.280 18.133 1.00 91.12 100 LEU A O 1
ATOM 799 N N . LEU A 1 101 ? -16.704 -4.162 16.795 1.00 94.06 101 LEU A N 1
ATOM 800 C CA . LEU A 1 101 ? -16.534 -3.009 15.915 1.00 94.06 101 LEU A CA 1
ATOM 801 C C . LEU A 1 101 ? -17.232 -3.277 14.582 1.00 94.06 101 LEU A C 1
ATOM 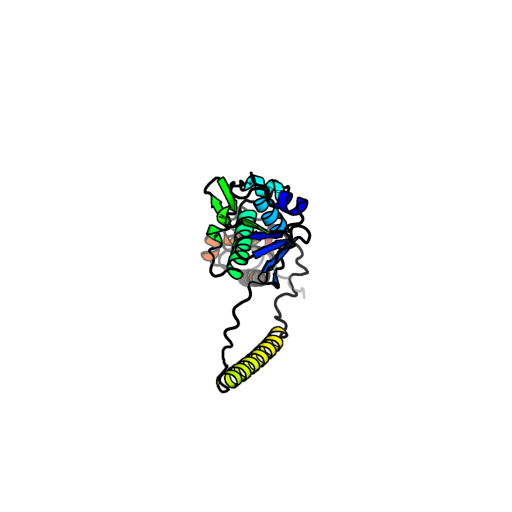803 O O . LEU A 1 101 ? -16.654 -3.847 13.650 1.00 94.06 101 LEU A O 1
ATOM 807 N N . VAL A 1 102 ? -18.488 -2.854 14.494 1.00 93.50 102 VAL A N 1
ATOM 808 C CA . VAL A 1 102 ? -19.399 -3.200 13.403 1.00 93.50 102 VAL A CA 1
ATOM 809 C C . VAL A 1 102 ? -19.241 -2.226 12.238 1.00 93.50 102 VAL A C 1
ATOM 811 O O . VAL A 1 102 ? -19.211 -1.006 12.411 1.00 93.50 102 VAL A O 1
ATOM 814 N N . THR A 1 103 ? -19.185 -2.765 11.018 1.00 95.38 103 THR A N 1
ATOM 815 C CA . THR A 1 103 ? -19.338 -1.970 9.793 1.00 95.38 103 THR A CA 1
ATOM 816 C C . THR A 1 103 ? -20.813 -1.887 9.428 1.00 95.38 103 THR A C 1
ATOM 818 O O . THR A 1 103 ? -21.450 -2.905 9.177 1.00 95.38 103 THR A O 1
ATOM 821 N N . TYR A 1 104 ? -21.343 -0.670 9.334 1.00 93.00 104 TYR A N 1
ATOM 822 C CA . TYR A 1 104 ? -22.645 -0.399 8.739 1.00 93.00 104 TYR A CA 1
ATOM 823 C C . TYR A 1 104 ? -22.436 0.006 7.271 1.00 93.00 104 TYR A C 1
ATOM 825 O O . TYR A 1 104 ? -21.951 1.116 7.007 1.00 93.00 104 TYR A O 1
ATOM 833 N N . PRO A 1 105 ? -22.821 -0.832 6.290 1.00 89.19 105 PRO A N 1
ATOM 834 C CA . PRO A 1 105 ? -22.615 -0.537 4.875 1.00 89.19 105 PRO A CA 1
ATOM 835 C C . PRO A 1 105 ? -23.134 0.851 4.486 1.00 89.19 105 PRO A C 1
ATOM 837 O O . PRO A 1 105 ? -24.266 1.215 4.801 1.00 89.19 105 PRO A O 1
ATOM 840 N N . ARG A 1 106 ? -22.297 1.639 3.800 1.00 88.31 106 ARG A N 1
ATOM 841 C CA . ARG A 1 106 ? -22.566 3.028 3.366 1.00 88.31 106 ARG A CA 1
ATOM 842 C C . ARG A 1 106 ? -22.749 4.070 4.482 1.00 88.31 106 ARG A C 1
ATOM 844 O O . ARG A 1 106 ? -22.750 5.253 4.161 1.00 88.31 106 ARG A O 1
ATOM 851 N N . LYS A 1 107 ? -22.866 3.679 5.757 1.00 89.00 107 LYS A N 1
ATOM 852 C CA . LYS A 1 107 ? -22.978 4.622 6.888 1.00 89.00 107 LYS A CA 1
ATOM 853 C C . LYS A 1 107 ? -21.692 4.763 7.694 1.00 89.00 107 LYS A C 1
ATOM 855 O O . LYS A 1 107 ? -21.459 5.845 8.209 1.00 89.00 107 LYS A O 1
ATOM 860 N N . GLY A 1 108 ? -20.853 3.728 7.756 1.00 93.25 108 GLY A N 1
ATOM 861 C CA . GLY A 1 108 ? -19.534 3.778 8.394 1.00 93.25 108 GLY A CA 1
ATOM 862 C C . GLY A 1 108 ? -19.365 2.752 9.513 1.00 93.25 108 GLY A C 1
ATOM 863 O O . GLY A 1 108 ? -19.713 1.589 9.313 1.00 93.25 108 GLY A O 1
ATOM 864 N N . TYR A 1 109 ? -18.806 3.152 10.656 1.00 95.69 109 TYR A N 1
ATOM 865 C CA . TYR A 1 109 ? -18.359 2.236 11.716 1.00 95.69 109 TYR A CA 1
ATOM 866 C C . TYR A 1 109 ? -18.899 2.644 13.088 1.00 95.69 109 TYR A C 1
ATOM 868 O O . TYR A 1 109 ? -19.069 3.831 13.351 1.00 95.69 109 TYR A O 1
ATOM 876 N N . PHE A 1 110 ? -19.170 1.671 13.958 1.00 93.69 110 PHE A N 1
ATOM 877 C CA . PHE A 1 110 ? -19.568 1.925 15.345 1.00 93.69 110 PHE A CA 1
ATOM 878 C C . PHE A 1 110 ? -19.212 0.764 16.269 1.00 93.69 110 PHE A C 1
ATOM 880 O O . PHE A 1 110 ? -19.087 -0.380 15.829 1.00 93.69 110 PHE A O 1
ATOM 887 N N . LEU A 1 111 ? -19.105 1.062 17.564 1.00 93.62 111 LEU A N 1
ATOM 888 C CA . LEU A 1 111 ? -19.017 0.047 18.608 1.00 93.62 111 LEU A CA 1
ATOM 889 C C . LEU A 1 111 ? -20.408 -0.443 19.000 1.00 93.62 111 LEU A C 1
ATOM 891 O O . LEU A 1 111 ? -21.324 0.355 19.224 1.00 93.62 111 LEU A O 1
ATOM 895 N N . ASN A 1 112 ? -20.555 -1.759 19.103 1.00 91.94 112 ASN A N 1
ATOM 896 C CA . ASN A 1 112 ? -21.794 -2.389 19.525 1.00 91.94 112 ASN A CA 1
ATOM 897 C C . ASN A 1 112 ? -22.138 -1.973 20.972 1.00 91.94 112 ASN A C 1
ATOM 899 O O . ASN A 1 112 ? -21.317 -2.136 21.875 1.00 91.94 112 ASN A O 1
ATOM 903 N N . PRO A 1 113 ? -23.349 -1.452 21.237 1.00 88.31 113 PRO A N 1
ATOM 904 C CA . PRO A 1 113 ? -23.727 -1.023 22.580 1.00 88.31 113 PRO A CA 1
ATOM 905 C C . PRO A 1 113 ? -23.789 -2.177 23.584 1.00 88.31 113 PRO A C 1
ATOM 907 O O . PRO A 1 113 ? -23.636 -1.934 24.775 1.00 88.31 113 PRO A O 1
ATOM 910 N N . ALA A 1 114 ? -23.991 -3.419 23.131 1.00 86.62 114 ALA A N 1
ATOM 911 C CA . ALA A 1 114 ? -24.009 -4.586 24.010 1.00 86.62 114 ALA A CA 1
ATOM 912 C C . ALA A 1 114 ? -22.620 -4.940 24.566 1.00 86.62 114 ALA A C 1
ATOM 914 O O . ALA A 1 114 ? -22.529 -5.626 25.579 1.00 86.62 114 ALA A O 1
ATOM 915 N N . SER A 1 115 ? -21.548 -4.479 23.917 1.00 86.44 115 SER A N 1
ATOM 916 C CA . SER A 1 115 ? -20.179 -4.762 24.340 1.00 86.44 115 SER A CA 1
ATOM 917 C C . SER A 1 115 ? -19.543 -3.653 25.166 1.00 86.44 115 SER A C 1
ATOM 919 O O . SER A 1 115 ? -18.429 -3.850 25.628 1.00 86.44 115 SER A O 1
ATOM 921 N N . VAL A 1 116 ? -20.194 -2.499 25.349 1.00 89.31 116 VAL A N 1
ATOM 922 C CA . VAL A 1 116 ? -19.602 -1.363 26.072 1.00 89.31 116 VAL A CA 1
ATOM 923 C C . VAL A 1 116 ? -20.361 -1.086 27.365 1.00 89.31 116 VAL A C 1
ATOM 925 O O . VAL A 1 116 ? -21.580 -0.916 27.357 1.00 89.31 116 VAL A O 1
ATOM 928 N N . SER A 1 117 ? -19.640 -1.013 28.483 1.00 87.88 117 SER A N 1
ATOM 929 C CA . SER A 1 117 ? -20.210 -0.694 29.795 1.00 87.88 117 SER A CA 1
ATOM 930 C C . SER A 1 117 ? -19.254 0.142 30.651 1.00 87.88 117 SER A C 1
ATOM 932 O O . SER A 1 117 ? -18.041 0.108 30.459 1.00 87.88 1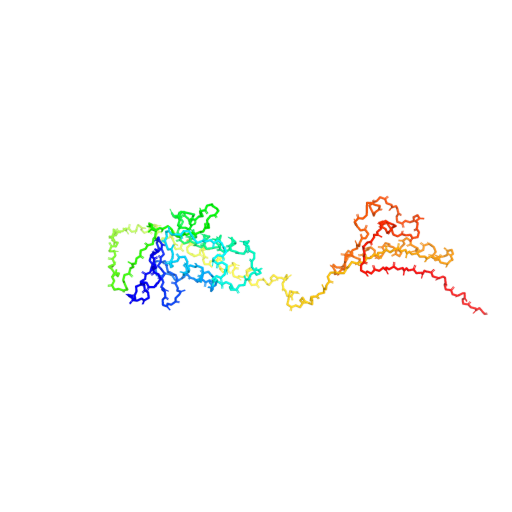17 SER A O 1
ATOM 934 N N . LEU A 1 118 ? -19.794 0.920 31.592 1.00 85.25 118 LEU A N 1
ATOM 935 C CA . LEU A 1 118 ? -18.994 1.695 32.544 1.00 85.25 118 LEU A CA 1
ATOM 936 C C . LEU A 1 118 ? -18.752 0.881 33.812 1.00 85.25 118 LEU A C 1
ATOM 938 O O . LEU A 1 118 ? -19.697 0.394 34.434 1.00 85.25 118 LEU A O 1
ATOM 942 N N . THR A 1 119 ? -17.490 0.790 34.218 1.00 80.19 119 THR A N 1
ATOM 943 C CA . THR A 1 119 ? -17.070 0.159 35.469 1.00 80.19 119 THR A CA 1
ATOM 944 C C . THR A 1 119 ? -16.488 1.232 36.393 1.00 80.19 119 THR A C 1
ATOM 946 O O . THR A 1 119 ? -15.453 1.809 36.066 1.00 80.19 119 THR A O 1
ATOM 949 N N . PRO A 1 120 ? -17.095 1.531 37.553 1.00 71.75 120 PRO A N 1
ATOM 950 C CA . PRO A 1 120 ? -16.523 2.498 38.485 1.00 71.75 120 PRO A CA 1
ATOM 951 C C . PRO A 1 120 ? -15.184 1.991 39.044 1.00 71.75 120 PRO A C 1
ATOM 953 O O . PRO A 1 120 ? -15.071 0.819 39.411 1.00 71.75 120 PRO A O 1
ATOM 956 N N . VAL A 1 121 ? -14.197 2.888 39.181 1.00 60.06 121 VAL A N 1
ATOM 957 C CA . VAL A 1 121 ? -12.816 2.613 39.654 1.00 60.06 121 VAL A CA 1
ATOM 958 C C . VAL A 1 121 ? -12.748 2.007 41.079 1.00 60.06 121 VAL A C 1
ATOM 960 O O . VAL A 1 121 ? -11.691 1.592 41.535 1.00 60.06 121 VAL A O 1
ATOM 963 N N . GLY A 1 122 ? -13.880 1.845 41.777 1.00 51.19 122 GLY A N 1
ATOM 964 C CA . GLY A 1 122 ? -13.960 1.349 43.158 1.00 51.19 122 GLY A CA 1
ATOM 965 C C . GLY A 1 122 ? -14.622 -0.019 43.394 1.00 51.19 122 GLY A C 1
ATOM 966 O O . GLY A 1 122 ? -14.874 -0.351 44.550 1.00 51.19 122 GLY A O 1
ATOM 967 N N . LYS A 1 123 ? -14.952 -0.826 42.371 1.00 38.16 123 LYS A N 1
ATOM 968 C CA . LYS A 1 123 ? -15.510 -2.186 42.585 1.00 38.16 123 LYS A CA 1
ATOM 969 C C . LYS A 1 123 ? -14.882 -3.251 41.687 1.00 38.16 123 LYS A C 1
ATOM 971 O O . LYS A 1 123 ? -15.573 -3.935 40.938 1.00 38.16 123 LYS A O 1
ATOM 976 N N . GLN A 1 124 ? -13.589 -3.500 41.867 1.00 38.31 124 GLN A N 1
ATOM 977 C CA . GLN A 1 124 ? -13.097 -4.867 41.711 1.00 38.31 124 GLN A CA 1
ATOM 978 C C . GLN A 1 124 ? -13.480 -5.644 42.975 1.00 38.31 124 GLN A C 1
ATOM 980 O O . GLN A 1 124 ? -12.742 -5.688 43.954 1.00 38.31 124 GLN A O 1
ATOM 985 N N . LYS A 1 125 ? -14.668 -6.264 42.976 1.00 30.94 125 LYS A N 1
ATOM 986 C CA . LYS A 1 125 ? -14.816 -7.493 43.761 1.00 30.94 125 LYS A CA 1
ATOM 987 C C . LYS A 1 125 ? -13.891 -8.502 43.077 1.00 30.94 125 LYS A C 1
ATOM 989 O O . LYS A 1 125 ? -14.118 -8.758 41.892 1.00 30.94 125 LYS A O 1
ATOM 994 N N . PRO A 1 126 ? -12.895 -9.091 43.759 1.00 34.62 126 PRO A N 1
ATOM 995 C CA . PRO A 1 126 ? -12.316 -10.315 43.248 1.00 34.62 126 PRO A CA 1
ATOM 996 C C . PRO A 1 126 ? -13.490 -11.282 43.113 1.00 34.62 126 PRO A C 1
ATOM 998 O O . PRO A 1 126 ? -14.151 -11.624 44.096 1.00 34.62 126 PRO A O 1
ATOM 1001 N N . LYS A 1 127 ? -13.816 -11.673 41.879 1.00 36.25 127 LYS A N 1
ATOM 1002 C CA . LYS A 1 127 ? -14.536 -12.921 41.665 1.00 36.25 127 LYS A CA 1
ATOM 1003 C C . LYS A 1 127 ? -13.583 -13.946 42.261 1.00 36.25 127 LYS A C 1
ATOM 1005 O O . LYS A 1 127 ? -12.547 -14.226 41.667 1.00 36.25 127 LYS A O 1
ATOM 1010 N N . SER A 1 128 ? -13.858 -14.371 43.492 1.00 37.72 128 SER A N 1
ATOM 1011 C CA . SER A 1 128 ? -13.183 -15.496 44.112 1.00 37.72 128 SER A CA 1
ATOM 1012 C C . SER A 1 128 ? -13.385 -16.652 43.148 1.00 37.72 128 SER A C 1
ATOM 1014 O O . SER A 1 128 ? -14.459 -17.251 43.086 1.00 37.72 128 SER A O 1
ATOM 1016 N N . LEU A 1 129 ? -12.381 -16.885 42.309 1.00 39.75 129 LEU A N 1
ATOM 1017 C CA . LEU A 1 129 ? -12.222 -18.145 41.628 1.00 39.75 129 LEU A CA 1
ATOM 1018 C C . LEU A 1 129 ? -12.166 -19.153 42.761 1.00 39.75 129 LEU A C 1
ATOM 1020 O O . LEU A 1 129 ? -11.252 -19.109 43.583 1.00 39.75 129 LEU A O 1
ATOM 1024 N N . ASN A 1 130 ? -13.209 -19.978 42.840 1.00 37.06 130 ASN A N 1
ATOM 1025 C CA . ASN A 1 130 ? -13.185 -21.209 43.599 1.00 37.06 130 ASN A CA 1
ATOM 1026 C C . ASN A 1 130 ? -11.873 -21.896 43.245 1.00 37.06 130 ASN A C 1
ATOM 1028 O O . ASN A 1 130 ? -11.713 -22.437 42.149 1.00 37.06 130 ASN A O 1
ATOM 1032 N N . THR A 1 131 ? -10.922 -21.830 44.166 1.00 37.59 131 THR A N 1
ATOM 1033 C CA . THR A 1 131 ? -9.769 -22.700 44.177 1.00 37.59 131 THR A CA 1
ATOM 1034 C C . THR A 1 131 ? -10.313 -24.070 44.533 1.00 37.59 131 THR A C 1
ATOM 1036 O O . THR A 1 131 ? -10.238 -24.531 45.667 1.00 37.59 131 THR A O 1
ATOM 1039 N N . ASN A 1 132 ? -10.878 -24.745 43.529 1.00 40.97 132 ASN A N 1
ATOM 1040 C CA . ASN A 1 132 ? -10.737 -26.183 43.483 1.00 40.97 132 ASN A CA 1
ATOM 1041 C C . ASN A 1 132 ? -9.232 -26.404 43.545 1.00 40.97 132 ASN A C 1
ATOM 1043 O O . ASN A 1 132 ? -8.507 -26.104 42.594 1.00 40.97 132 ASN A O 1
ATOM 1047 N N . SER A 1 133 ? -8.770 -26.816 44.721 1.00 44.81 133 SER A N 1
ATOM 1048 C CA . SER A 1 133 ? -7.441 -27.343 44.933 1.00 44.81 133 SER A CA 1
ATOM 1049 C C . SER A 1 133 ? -7.311 -28.541 44.005 1.00 44.81 133 SER A C 1
ATOM 1051 O O . SER A 1 133 ? -7.659 -29.673 44.328 1.00 44.81 133 SER A O 1
ATOM 1053 N N . LEU A 1 134 ? -6.849 -28.263 42.790 1.00 43.84 134 LEU A N 1
ATOM 1054 C CA . LEU A 1 134 ? -6.351 -29.266 41.878 1.00 43.84 134 LEU A CA 1
ATOM 1055 C C . LEU A 1 134 ? -5.130 -29.846 42.579 1.00 43.84 134 LEU A C 1
ATOM 1057 O O . LEU A 1 134 ? -4.046 -29.264 42.568 1.00 43.84 134 LEU A O 1
ATOM 1061 N N . SER A 1 135 ? -5.349 -30.963 43.271 1.00 46.50 135 SER A N 1
ATOM 1062 C CA . SER A 1 135 ? -4.300 -31.807 43.812 1.00 46.50 135 SER A CA 1
ATOM 1063 C C . SER A 1 135 ? -3.444 -32.257 42.635 1.00 46.50 135 SER A C 1
ATOM 1065 O O . SER A 1 135 ? -3.768 -33.214 41.927 1.00 46.50 135 SER A O 1
ATOM 1067 N N . PHE A 1 136 ? -2.380 -31.508 42.377 1.00 44.56 136 PHE A N 1
ATOM 1068 C CA . PHE A 1 136 ? -1.456 -31.805 41.304 1.00 44.56 136 PHE A CA 1
ATOM 1069 C C . PHE A 1 136 ? -0.682 -33.065 41.681 1.00 44.56 136 PHE A C 1
ATOM 1071 O O . PHE A 1 136 ? 0.135 -33.080 42.602 1.00 44.56 136 PHE A O 1
ATOM 1078 N N . SER A 1 137 ? -0.978 -34.152 40.971 1.00 56.94 137 SER A N 1
ATOM 1079 C CA . SER A 1 137 ? -0.224 -35.394 41.067 1.00 56.94 137 SER A CA 1
ATOM 1080 C C . SER A 1 137 ? 1.232 -35.114 40.703 1.00 56.94 137 SER A C 1
ATOM 1082 O O . SER A 1 137 ? 1.523 -34.513 39.669 1.00 56.94 137 SER A O 1
ATOM 1084 N N . ARG A 1 138 ? 2.153 -35.597 41.543 1.00 53.00 138 ARG A N 1
ATOM 1085 C CA . ARG A 1 138 ? 3.617 -35.425 41.466 1.00 53.00 138 ARG A CA 1
ATOM 1086 C C . ARG A 1 138 ? 4.238 -35.790 40.103 1.00 53.00 138 ARG A C 1
ATOM 1088 O O . ARG A 1 138 ? 5.389 -35.460 39.850 1.00 53.00 138 ARG A O 1
ATOM 1095 N N . ARG A 1 139 ? 3.490 -36.471 39.225 1.00 53.25 139 ARG A N 1
ATOM 1096 C CA . ARG A 1 139 ? 3.880 -36.787 37.839 1.00 53.25 139 ARG A CA 1
ATOM 1097 C C . ARG A 1 139 ? 3.666 -35.628 36.854 1.00 53.25 139 ARG A C 1
ATOM 1099 O O . ARG A 1 139 ? 4.400 -35.544 35.878 1.00 53.25 139 ARG A O 1
ATOM 1106 N N . GLN A 1 140 ? 2.713 -34.729 37.105 1.00 57.81 140 GLN A N 1
ATOM 1107 C CA . GLN A 1 140 ? 2.418 -33.593 36.222 1.00 57.81 140 GLN A CA 1
ATOM 1108 C C . GLN A 1 140 ? 3.398 -32.431 36.431 1.00 57.81 140 GLN A C 1
ATOM 1110 O O . GLN A 1 140 ? 3.795 -31.796 35.460 1.00 57.81 140 GLN A O 1
ATOM 1115 N N . THR A 1 141 ? 3.883 -32.201 37.655 1.00 56.00 141 THR A N 1
ATOM 1116 C CA . THR A 1 141 ? 4.882 -31.151 37.932 1.00 56.00 141 THR A CA 1
ATOM 1117 C C . THR A 1 141 ? 6.216 -31.399 37.222 1.00 56.00 141 THR A C 1
ATOM 1119 O O . THR A 1 141 ? 6.820 -30.453 36.728 1.00 56.00 141 THR A O 1
ATOM 1122 N N . ILE A 1 142 ? 6.636 -32.661 37.078 1.00 64.00 142 ILE A N 1
ATOM 1123 C CA . ILE A 1 142 ? 7.882 -33.024 36.379 1.00 64.00 142 ILE A CA 1
ATOM 1124 C C . ILE A 1 142 ? 7.776 -32.734 34.871 1.00 64.00 142 ILE A C 1
ATOM 1126 O O . ILE A 1 142 ? 8.710 -32.196 34.276 1.00 64.00 142 ILE A O 1
ATOM 1130 N N . ALA A 1 143 ? 6.621 -33.009 34.255 1.00 65.31 143 ALA A N 1
ATOM 1131 C CA . ALA A 1 143 ? 6.394 -32.723 32.838 1.00 65.31 143 ALA A CA 1
ATOM 1132 C C . ALA A 1 143 ? 6.417 -31.210 32.543 1.00 65.31 143 ALA A C 1
ATOM 1134 O O . ALA A 1 143 ? 7.073 -30.780 31.596 1.00 65.31 143 ALA A O 1
ATOM 1135 N N . TYR A 1 144 ? 5.796 -30.388 33.399 1.00 70.06 144 TYR A N 1
ATOM 1136 C CA . TYR A 1 144 ? 5.813 -28.930 33.234 1.00 70.06 144 TYR A CA 1
ATOM 1137 C C . TYR A 1 144 ? 7.206 -28.323 33.438 1.00 70.06 144 TYR A C 1
ATOM 1139 O O . TYR A 1 144 ? 7.574 -27.409 32.702 1.00 70.06 144 TYR A O 1
ATOM 1147 N N . THR A 1 145 ? 8.020 -28.861 34.356 1.00 71.25 145 THR A N 1
ATOM 1148 C CA . THR A 1 145 ? 9.410 -28.396 34.512 1.00 71.25 145 THR A CA 1
ATOM 1149 C C . THR A 1 145 ? 10.268 -28.678 33.279 1.00 71.25 145 THR A C 1
ATOM 1151 O O . THR A 1 145 ? 11.111 -27.859 32.921 1.00 71.25 145 THR A O 1
ATOM 1154 N N . LEU A 1 146 ? 10.020 -29.790 32.582 1.00 71.88 146 LEU A N 1
ATOM 1155 C CA . LEU A 1 146 ? 10.780 -30.188 31.395 1.00 71.88 146 LEU A CA 1
ATOM 1156 C C . LEU A 1 146 ? 10.365 -29.373 30.156 1.00 71.88 146 LEU A C 1
ATOM 1158 O O . LEU A 1 146 ? 11.220 -28.942 29.383 1.00 71.88 146 LEU A O 1
ATOM 1162 N N . CYS A 1 147 ? 9.070 -29.062 30.022 1.00 71.25 147 CYS A N 1
ATOM 1163 C CA . CYS A 1 147 ? 8.567 -28.135 29.004 1.00 71.25 147 CYS A CA 1
ATOM 1164 C C . CYS A 1 147 ? 9.051 -26.695 29.227 1.00 71.25 147 CYS A C 1
ATOM 1166 O O . CYS A 1 147 ? 9.412 -26.029 28.261 1.00 71.25 147 CYS A O 1
ATOM 1168 N N . ALA A 1 148 ? 9.119 -26.225 30.477 1.00 73.50 148 ALA A N 1
ATOM 1169 C CA . ALA A 1 148 ? 9.648 -24.898 30.790 1.00 73.50 148 ALA A CA 1
ATOM 1170 C C . ALA A 1 148 ? 11.141 -24.780 30.434 1.00 73.50 148 ALA A C 1
ATOM 1172 O O . ALA A 1 148 ? 11.563 -23.772 29.871 1.00 73.50 148 ALA A O 1
ATOM 1173 N N . LEU A 1 149 ? 11.930 -25.833 30.677 1.00 78.25 149 LEU A N 1
ATOM 1174 C CA . LEU A 1 149 ? 13.347 -25.879 30.304 1.00 78.25 149 LEU A CA 1
ATOM 1175 C C . LEU A 1 149 ? 13.546 -25.853 28.779 1.00 78.25 149 LEU A C 1
ATOM 1177 O O . LEU A 1 149 ? 14.413 -25.132 28.293 1.00 78.25 149 LEU A O 1
ATOM 1181 N N . LEU A 1 150 ? 12.703 -26.563 28.021 1.00 77.75 150 LEU A N 1
ATOM 1182 C CA . LEU A 1 150 ? 12.693 -26.507 26.552 1.00 77.75 150 LEU A CA 1
ATOM 1183 C C . LEU A 1 150 ? 12.240 -25.141 26.008 1.00 77.75 150 LEU A C 1
ATOM 1185 O O . LEU A 1 150 ? 12.739 -24.681 24.982 1.00 77.75 150 LEU A O 1
ATOM 1189 N N . PHE A 1 151 ? 11.331 -24.456 26.701 1.00 76.88 151 PHE A N 1
ATOM 1190 C CA . PHE A 1 151 ? 10.928 -23.096 26.341 1.00 76.88 151 PHE A CA 1
ATOM 1191 C C . PHE A 1 151 ? 12.071 -22.093 26.550 1.00 76.88 151 PHE A C 1
ATOM 1193 O O . PHE A 1 151 ? 12.333 -21.257 25.693 1.00 76.88 151 PHE A O 1
ATOM 1200 N N . VAL A 1 152 ? 12.823 -22.209 27.647 1.00 79.25 152 VAL A N 1
ATOM 1201 C CA . VAL A 1 152 ? 13.965 -21.318 27.914 1.00 79.25 152 VAL A CA 1
ATOM 1202 C C . VAL A 1 152 ? 15.107 -21.552 26.919 1.00 79.25 152 VAL A C 1
ATOM 1204 O O . VAL A 1 152 ? 15.729 -20.591 26.464 1.00 79.25 152 VAL A O 1
ATOM 1207 N N . THR A 1 153 ? 15.366 -22.800 26.517 1.00 74.25 153 THR A N 1
ATOM 1208 C CA . THR A 1 153 ? 16.404 -23.093 25.515 1.00 74.25 153 THR A CA 1
ATOM 1209 C C . THR A 1 153 ? 16.007 -22.634 24.113 1.00 74.25 153 THR A C 1
ATOM 1211 O O . THR A 1 153 ? 16.851 -22.096 23.398 1.00 74.25 153 THR A O 1
ATOM 1214 N N . THR A 1 154 ? 14.734 -22.765 23.728 1.00 73.12 154 THR A N 1
ATOM 1215 C CA . THR A 1 154 ? 14.223 -22.251 22.443 1.00 73.12 154 THR A CA 1
ATOM 1216 C C . THR A 1 154 ? 14.192 -20.725 22.397 1.00 73.12 154 THR A C 1
ATOM 1218 O O . THR A 1 154 ? 14.585 -20.155 21.382 1.00 73.12 154 THR A O 1
ATOM 1221 N N . ILE A 1 155 ? 13.845 -20.051 23.498 1.00 78.62 155 ILE A N 1
ATOM 1222 C CA . ILE A 1 155 ? 13.948 -18.588 23.610 1.00 78.62 155 ILE A CA 1
ATOM 1223 C C . ILE A 1 155 ? 15.413 -18.141 23.519 1.00 78.62 155 ILE A C 1
ATOM 1225 O O . ILE A 1 155 ? 15.713 -17.204 22.788 1.00 78.62 155 ILE A O 1
ATOM 1229 N N . GLY A 1 156 ? 16.345 -18.828 24.188 1.00 78.88 156 GLY A N 1
ATOM 1230 C CA . GLY A 1 156 ? 17.775 -18.503 24.124 1.00 78.88 156 GLY A CA 1
ATOM 1231 C C . GLY A 1 156 ? 18.391 -18.707 22.733 1.00 78.88 156 GLY A C 1
ATOM 1232 O O . GLY A 1 156 ? 19.148 -17.860 22.257 1.00 78.88 156 GLY A O 1
ATOM 1233 N N . LEU A 1 157 ? 18.036 -19.799 22.048 1.00 75.75 157 LEU A N 1
ATOM 1234 C CA . LEU A 1 157 ? 18.427 -20.054 20.654 1.00 75.75 157 LEU A CA 1
ATOM 1235 C C . LEU A 1 157 ? 17.794 -19.041 19.696 1.00 75.75 157 LEU A C 1
ATOM 1237 O O . LEU A 1 157 ? 18.483 -18.529 18.816 1.00 75.75 157 LEU A O 1
ATOM 1241 N N . GLY A 1 158 ? 16.521 -18.702 19.907 1.00 75.12 158 GLY A N 1
ATOM 1242 C CA . GLY A 1 158 ? 15.829 -17.637 19.189 1.00 75.12 158 GLY A CA 1
ATOM 1243 C C . GLY A 1 158 ? 16.514 -16.289 19.382 1.00 75.12 158 GLY A C 1
ATOM 1244 O O . GLY A 1 158 ? 16.714 -15.572 18.413 1.00 75.12 158 GLY A O 1
ATOM 1245 N N . TRP A 1 159 ? 16.983 -15.979 20.591 1.00 75.12 159 TRP A N 1
ATOM 1246 C CA . TRP A 1 159 ? 17.706 -14.740 20.869 1.00 75.12 159 TRP A CA 1
ATOM 1247 C C . TRP A 1 159 ? 19.071 -14.701 20.178 1.00 75.12 159 TRP A C 1
ATOM 1249 O O . TRP A 1 159 ? 19.448 -13.674 19.621 1.00 75.12 159 TRP A O 1
ATOM 1259 N N . LYS A 1 160 ? 19.780 -15.837 20.124 1.00 75.88 160 LYS A N 1
ATOM 1260 C CA . LYS A 1 160 ? 21.029 -15.962 19.359 1.00 75.88 160 LYS A CA 1
ATOM 1261 C C . LYS A 1 160 ? 20.822 -15.833 17.848 1.00 75.88 160 LYS A C 1
ATOM 1263 O O . LYS A 1 160 ? 21.667 -15.247 17.180 1.00 75.88 160 LYS A O 1
ATOM 1268 N N . LEU A 1 161 ? 19.724 -16.370 17.317 1.00 67.69 161 LEU A N 1
ATOM 1269 C CA . LEU A 1 161 ? 19.358 -16.236 15.904 1.00 67.69 161 LEU A CA 1
ATOM 1270 C C . LEU A 1 161 ? 18.836 -14.830 15.579 1.00 67.69 161 LEU A C 1
ATOM 1272 O O . LEU A 1 161 ? 19.102 -14.321 14.500 1.00 67.69 161 LEU A O 1
ATOM 1276 N N . TRP A 1 162 ? 18.173 -14.162 16.523 1.00 66.25 162 TRP A N 1
ATOM 1277 C CA . TRP A 1 162 ? 17.719 -12.775 16.385 1.00 66.25 162 TRP A CA 1
ATOM 1278 C C . TRP A 1 162 ? 18.873 -11.768 16.473 1.00 66.25 162 TRP A C 1
ATOM 1280 O O . TRP A 1 162 ? 18.811 -10.698 15.875 1.00 66.25 162 TRP A O 1
ATOM 1290 N N . GLN A 1 163 ? 19.951 -12.127 17.177 1.00 67.19 163 GLN A N 1
ATOM 1291 C CA . GLN A 1 163 ? 21.203 -11.370 17.193 1.00 67.19 163 GLN A CA 1
ATOM 1292 C C . GLN A 1 163 ? 22.090 -11.614 15.967 1.00 67.19 163 GLN A C 1
ATOM 1294 O O . GLN A 1 163 ? 23.119 -10.949 15.852 1.00 67.19 163 GLN A O 1
ATOM 1299 N N . GLN A 1 164 ? 21.730 -12.510 15.037 1.00 60.84 164 GLN A N 1
ATOM 1300 C CA . GLN A 1 164 ? 22.347 -12.452 13.715 1.00 60.84 164 GLN A CA 1
ATOM 1301 C C . GLN A 1 164 ? 21.818 -11.186 13.033 1.00 60.84 164 GLN A C 1
ATOM 1303 O O . GLN A 1 164 ? 20.616 -11.101 12.778 1.00 60.84 164 GLN A O 1
ATOM 1308 N N . PRO A 1 165 ? 22.664 -10.171 12.775 1.00 52.28 165 PRO A N 1
ATOM 1309 C CA . PRO A 1 165 ? 22.213 -8.995 12.061 1.00 52.28 165 PRO A CA 1
ATOM 1310 C C . PRO A 1 165 ? 21.751 -9.462 10.684 1.00 52.28 165 PRO A C 1
ATOM 1312 O O . PRO A 1 165 ? 22.565 -9.888 9.867 1.00 52.28 165 PRO A O 1
ATOM 1315 N N . ASN A 1 166 ? 20.442 -9.396 10.436 1.00 53.38 166 ASN A N 1
ATOM 1316 C CA . ASN A 1 166 ? 19.903 -9.451 9.088 1.00 53.38 166 ASN A CA 1
ATOM 1317 C C . ASN A 1 166 ? 20.583 -8.318 8.313 1.00 53.38 166 ASN A C 1
ATOM 1319 O O . ASN A 1 166 ? 20.255 -7.141 8.480 1.00 53.38 166 ASN A O 1
ATOM 1323 N N . THR A 1 167 ? 21.584 -8.668 7.514 1.00 53.72 167 THR A N 1
ATOM 1324 C CA . THR A 1 167 ? 22.316 -7.793 6.600 1.00 53.72 167 THR A CA 1
ATOM 1325 C C . THR A 1 167 ? 21.394 -7.391 5.452 1.00 53.72 167 THR A C 1
ATOM 1327 O O . THR A 1 167 ? 21.583 -7.792 4.308 1.00 53.72 167 THR A O 1
ATOM 1330 N N . SER A 1 168 ? 20.319 -6.658 5.751 1.00 53.84 168 SER A N 1
ATOM 1331 C CA . SER A 1 168 ? 19.319 -6.305 4.736 1.00 53.84 168 SER A CA 1
ATOM 1332 C C . SER A 1 168 ? 18.646 -4.944 4.921 1.00 53.84 168 SER A C 1
ATOM 1334 O O . SER A 1 168 ? 17.802 -4.604 4.103 1.00 53.84 168 SER A O 1
ATOM 1336 N N . SER A 1 169 ? 18.977 -4.130 5.934 1.00 49.66 169 SER A N 1
ATOM 1337 C CA . SER A 1 169 ? 18.222 -2.874 6.149 1.00 49.66 169 SER A CA 1
ATOM 1338 C C . SER A 1 169 ? 19.010 -1.620 6.543 1.00 49.66 169 SER A C 1
ATOM 1340 O O . SER A 1 169 ? 18.403 -0.573 6.760 1.00 49.66 169 SER A O 1
ATOM 1342 N N . LEU A 1 170 ? 20.350 -1.633 6.537 1.00 48.38 170 LEU A N 1
ATOM 1343 C CA . LEU A 1 170 ? 21.119 -0.385 6.702 1.00 48.38 170 LEU A CA 1
ATOM 1344 C C . LEU A 1 170 ? 21.133 0.520 5.452 1.00 48.38 170 LEU A C 1
ATOM 1346 O O . LEU A 1 170 ? 21.611 1.647 5.536 1.00 48.38 170 LEU A O 1
ATOM 1350 N N . GLN A 1 171 ? 20.570 0.094 4.316 1.00 51.12 171 GLN A N 1
ATOM 1351 C CA . GLN A 1 171 ? 20.483 0.931 3.109 1.00 51.12 171 GLN A CA 1
ATOM 1352 C C . GLN A 1 171 ? 19.287 1.903 3.090 1.00 51.12 171 GLN A C 1
ATOM 1354 O O . GLN A 1 171 ? 19.287 2.837 2.295 1.00 51.12 171 GLN A O 1
ATOM 1359 N N . THR A 1 172 ? 18.289 1.771 3.971 1.00 49.12 172 THR A N 1
ATOM 1360 C CA . THR A 1 172 ? 17.059 2.588 3.864 1.00 49.12 172 THR A CA 1
ATOM 1361 C C . THR A 1 172 ? 17.169 3.972 4.516 1.00 49.12 172 THR A C 1
ATOM 1363 O O . THR A 1 172 ? 16.363 4.851 4.227 1.00 49.12 172 THR A O 1
ATOM 1366 N N . ARG A 1 173 ? 18.179 4.228 5.363 1.00 51.09 173 ARG A N 1
ATOM 1367 C CA . ARG A 1 173 ? 18.315 5.526 6.059 1.00 51.09 173 ARG A CA 1
ATOM 1368 C C . ARG A 1 173 ? 18.951 6.651 5.231 1.00 51.09 173 ARG A C 1
ATOM 1370 O O . ARG A 1 173 ? 18.942 7.785 5.689 1.00 51.09 173 ARG A O 1
ATOM 1377 N N . ASN A 1 174 ? 19.420 6.353 4.018 1.00 48.34 174 ASN A N 1
ATOM 1378 C CA . ASN A 1 174 ? 19.875 7.327 3.021 1.00 48.34 174 ASN A CA 1
ATOM 1379 C C . ASN A 1 174 ? 19.128 7.122 1.691 1.00 48.34 174 ASN A C 1
ATOM 1381 O O . ASN A 1 174 ? 19.739 7.047 0.627 1.00 48.34 174 ASN A O 1
ATOM 1385 N N . GLN A 1 175 ? 17.795 7.021 1.722 1.00 52.03 175 GLN A N 1
ATOM 1386 C CA . GLN A 1 175 ? 17.015 7.266 0.509 1.00 52.03 175 GLN A CA 1
ATOM 1387 C C . GLN A 1 175 ? 17.101 8.761 0.191 1.00 52.03 175 GLN A C 1
ATOM 1389 O O . GLN A 1 175 ? 16.256 9.558 0.593 1.00 52.03 175 GLN A O 1
ATOM 1394 N N . LEU A 1 176 ? 18.151 9.146 -0.537 1.00 56.91 176 LEU A N 1
ATOM 1395 C CA . LEU A 1 176 ? 18.044 10.267 -1.457 1.00 56.91 176 LEU A CA 1
ATOM 1396 C C . LEU A 1 176 ? 16.753 10.017 -2.245 1.00 56.91 176 LEU A C 1
ATOM 1398 O O . LEU A 1 176 ? 16.609 8.962 -2.866 1.00 56.91 176 LEU A O 1
ATOM 1402 N N . LEU A 1 177 ? 15.784 10.927 -2.139 1.00 60.22 177 LEU A N 1
ATOM 1403 C CA . LEU A 1 177 ? 14.599 10.954 -2.991 1.00 60.22 177 LEU A CA 1
ATOM 1404 C C . LEU A 1 177 ? 15.089 11.234 -4.414 1.00 60.22 177 LEU A C 1
ATOM 1406 O O . LEU A 1 177 ? 15.057 12.371 -4.874 1.00 60.22 177 LEU A O 1
ATOM 1410 N N . ILE A 1 178 ? 15.649 10.222 -5.070 1.00 59.53 178 ILE A N 1
ATOM 1411 C CA . ILE A 1 178 ? 16.036 10.304 -6.469 1.00 59.53 178 ILE A CA 1
ATOM 1412 C C . ILE A 1 178 ? 14.714 10.183 -7.226 1.00 59.53 178 ILE A C 1
ATOM 1414 O O . ILE A 1 178 ? 14.068 9.134 -7.124 1.00 59.53 178 ILE A O 1
ATOM 1418 N N . PRO A 1 179 ? 14.240 11.251 -7.894 1.00 64.69 179 PRO A N 1
ATOM 1419 C CA . PRO A 1 179 ? 13.062 11.134 -8.734 1.00 64.69 179 PRO A CA 1
ATOM 1420 C C . PRO A 1 179 ? 13.326 10.031 -9.759 1.00 64.69 179 PRO A C 1
ATOM 1422 O O . PRO A 1 179 ? 14.414 9.959 -10.330 1.00 64.69 179 PRO A O 1
ATOM 1425 N N . LYS A 1 180 ? 12.348 9.146 -9.949 1.00 71.25 180 LYS A N 1
ATOM 1426 C CA . LYS A 1 180 ? 12.412 8.133 -10.998 1.00 71.25 180 LYS A CA 1
ATOM 1427 C C . LYS A 1 180 ? 12.357 8.878 -12.327 1.00 71.25 180 LYS A C 1
ATOM 1429 O O . LYS A 1 180 ? 11.379 9.571 -12.584 1.00 71.25 180 LYS A O 1
ATOM 1434 N N . VAL A 1 181 ? 13.439 8.805 -13.088 1.00 85.75 181 VAL A N 1
ATOM 1435 C CA . VAL A 1 181 ? 13.591 9.502 -14.364 1.00 85.75 181 VAL A CA 1
ATOM 1436 C C . VAL A 1 181 ? 13.478 8.490 -15.494 1.00 85.75 181 VAL A C 1
ATOM 1438 O O . VAL A 1 181 ? 14.101 7.424 -15.425 1.00 85.75 181 VAL A O 1
ATOM 1441 N N . GLU A 1 182 ? 12.735 8.844 -16.541 1.00 90.75 182 GLU A N 1
ATOM 1442 C CA . GLU A 1 182 ? 12.619 8.033 -17.752 1.00 90.75 182 GLU A CA 1
ATOM 1443 C C . GLU A 1 182 ? 13.696 8.409 -18.776 1.00 90.75 182 GLU A C 1
ATOM 1445 O O . GLU A 1 182 ? 13.764 9.534 -19.280 1.00 90.75 182 GLU A O 1
ATOM 1450 N N . LEU A 1 183 ? 14.542 7.439 -19.114 1.00 92.31 183 LEU A N 1
ATOM 1451 C CA . LEU A 1 183 ? 15.576 7.556 -20.131 1.00 92.31 183 LEU A CA 1
ATOM 1452 C C . LEU A 1 183 ? 15.181 6.767 -21.381 1.00 92.31 183 LEU A C 1
ATOM 1454 O O . LEU A 1 183 ? 14.958 5.559 -21.336 1.00 92.31 183 LEU A O 1
ATOM 1458 N N . LEU A 1 184 ? 15.184 7.434 -22.529 1.00 95.00 184 LEU A N 1
ATOM 1459 C CA . LEU A 1 184 ? 15.087 6.796 -23.834 1.00 95.00 184 LEU A CA 1
ATOM 1460 C C . LEU A 1 184 ? 16.486 6.538 -24.394 1.00 95.00 184 LEU A C 1
ATOM 1462 O O . LEU A 1 184 ? 17.210 7.466 -24.771 1.00 95.00 184 LEU A O 1
ATOM 1466 N N . LEU A 1 185 ? 16.853 5.263 -24.516 1.00 94.94 185 LEU A N 1
ATOM 1467 C CA . LEU A 1 185 ? 18.010 4.858 -25.308 1.00 94.94 185 LEU A CA 1
ATOM 1468 C C . LEU A 1 185 ? 17.621 4.985 -26.782 1.00 94.94 185 LEU A C 1
ATOM 1470 O O . LEU A 1 185 ? 16.834 4.184 -27.278 1.00 94.94 185 LEU A O 1
ATOM 1474 N N . ASN A 1 186 ? 18.122 5.998 -27.491 1.00 95.31 186 ASN A N 1
ATOM 1475 C CA . ASN A 1 186 ? 17.627 6.299 -28.833 1.00 95.31 186 ASN A CA 1
ATOM 1476 C C . ASN A 1 186 ? 18.443 5.607 -29.928 1.00 95.31 186 ASN A C 1
ATOM 1478 O O . ASN A 1 186 ? 17.960 4.676 -30.576 1.00 95.31 186 ASN A O 1
ATOM 1482 N N . ARG A 1 187 ? 19.692 6.036 -30.143 1.00 95.38 187 ARG A N 1
ATOM 1483 C CA . ARG A 1 187 ? 20.528 5.528 -31.244 1.00 95.38 187 ARG A CA 1
ATOM 1484 C C . ARG A 1 187 ? 22.021 5.552 -30.944 1.00 95.38 187 ARG A C 1
ATOM 1486 O O . ARG A 1 187 ? 22.506 6.385 -30.181 1.00 95.38 187 ARG A O 1
ATOM 1493 N N . VAL A 1 188 ? 22.731 4.641 -31.607 1.00 96.00 188 VAL A N 1
ATOM 1494 C CA . VAL A 1 188 ? 24.192 4.558 -31.651 1.00 96.00 188 VAL A CA 1
ATOM 1495 C C . VAL A 1 188 ? 24.644 4.736 -33.099 1.00 96.00 188 VAL A C 1
ATOM 1497 O O . VAL A 1 188 ? 24.614 3.804 -33.915 1.00 96.00 188 VAL A O 1
ATOM 1500 N N . ASP A 1 189 ? 25.049 5.957 -33.417 1.00 94.88 189 ASP A N 1
ATOM 1501 C CA . ASP A 1 189 ? 25.650 6.306 -34.692 1.00 94.88 189 ASP A CA 1
ATOM 1502 C C . ASP A 1 189 ? 27.117 5.905 -34.699 1.00 94.88 189 ASP A C 1
ATOM 1504 O O . ASP A 1 189 ? 27.808 6.005 -33.694 1.00 94.88 189 ASP A O 1
ATOM 1508 N N . ALA A 1 190 ? 27.587 5.400 -35.835 1.00 92.12 190 ALA A N 1
ATOM 1509 C CA . ALA A 1 190 ? 28.972 4.987 -35.997 1.00 92.12 190 ALA A CA 1
ATOM 1510 C C . ALA A 1 190 ? 29.500 5.552 -37.310 1.00 92.12 190 ALA A C 1
ATOM 1512 O O . ALA A 1 190 ? 28.913 5.299 -38.369 1.00 92.12 190 ALA A O 1
ATOM 1513 N N . ILE A 1 191 ? 30.580 6.320 -37.212 1.00 90.69 191 ILE A N 1
ATOM 1514 C CA . ILE A 1 191 ? 31.289 6.938 -38.326 1.00 90.69 191 ILE A CA 1
ATOM 1515 C C . ILE A 1 191 ? 32.574 6.149 -38.532 1.00 90.69 191 ILE A C 1
ATOM 1517 O O . ILE A 1 191 ? 33.460 6.177 -37.679 1.00 90.69 191 ILE A O 1
ATOM 1521 N N . GLY A 1 192 ? 32.639 5.448 -39.661 1.00 87.44 192 GLY A N 1
ATOM 1522 C CA . GLY A 1 192 ? 33.717 4.516 -39.971 1.00 87.44 192 GLY A CA 1
ATOM 1523 C C . GLY A 1 192 ? 33.268 3.054 -39.960 1.00 87.44 192 GLY A C 1
ATOM 1524 O O . GLY A 1 192 ? 32.174 2.713 -39.493 1.00 87.44 192 GLY A O 1
ATOM 1525 N N . THR A 1 193 ? 34.090 2.192 -40.547 1.00 86.25 193 THR A N 1
ATOM 1526 C CA . THR A 1 193 ? 33.860 0.747 -40.624 1.00 86.25 193 THR A CA 1
ATOM 1527 C C . THR A 1 193 ? 34.177 0.054 -39.304 1.00 86.25 193 THR A C 1
ATOM 1529 O O . THR A 1 193 ? 33.361 -0.739 -38.845 1.00 86.25 193 THR A O 1
ATOM 1532 N N . GLU A 1 194 ? 35.283 0.415 -38.652 1.00 88.88 194 GLU A N 1
ATOM 1533 C CA . GLU A 1 194 ? 35.717 -0.160 -37.375 1.00 88.88 194 GLU A CA 1
ATOM 1534 C C . GLU A 1 194 ? 34.731 0.222 -36.260 1.00 88.88 194 GLU A C 1
ATOM 1536 O O . GLU A 1 194 ? 34.239 -0.626 -35.519 1.00 88.88 194 GLU A O 1
ATOM 1541 N N . ALA A 1 195 ? 34.313 1.491 -36.213 1.00 89.38 195 ALA A N 1
ATOM 1542 C CA . ALA A 1 195 ? 33.320 1.968 -35.249 1.00 89.38 195 ALA A CA 1
ATOM 1543 C C . ALA A 1 195 ? 31.964 1.237 -35.361 1.00 89.38 195 ALA A C 1
ATOM 1545 O O . ALA A 1 195 ? 31.242 1.095 -34.369 1.00 89.38 195 ALA A O 1
ATOM 1546 N N . ARG A 1 196 ? 31.588 0.768 -36.562 1.00 89.94 196 ARG A N 1
ATOM 1547 C CA . ARG A 1 196 ? 30.315 0.066 -36.791 1.00 89.94 196 ARG A CA 1
ATOM 1548 C C . ARG A 1 196 ? 30.302 -1.322 -36.149 1.00 89.94 196 ARG A C 1
ATOM 1550 O O . ARG A 1 196 ? 29.232 -1.745 -35.710 1.00 89.94 196 ARG A O 1
ATOM 1557 N N . GLU A 1 197 ? 31.450 -1.988 -36.045 1.00 91.06 197 GLU A N 1
ATOM 1558 C CA . GLU A 1 197 ? 31.574 -3.307 -35.409 1.00 91.06 197 GLU A CA 1
ATOM 1559 C C . GLU A 1 197 ? 31.225 -3.250 -33.915 1.00 91.06 197 GLU A C 1
ATOM 1561 O O . GLU A 1 197 ? 30.548 -4.132 -33.386 1.00 91.06 197 GLU A O 1
ATOM 1566 N N . TYR A 1 198 ? 31.569 -2.146 -33.247 1.00 92.25 198 TYR A N 1
ATOM 1567 C CA . TYR A 1 198 ? 31.299 -1.952 -31.821 1.00 92.25 198 TYR A CA 1
ATOM 1568 C C . TYR A 1 198 ? 29.859 -1.548 -31.498 1.00 92.25 198 TYR A C 1
ATOM 1570 O O . TYR A 1 198 ? 29.473 -1.560 -30.329 1.00 92.25 198 TYR A O 1
ATOM 1578 N N . ARG A 1 199 ? 29.025 -1.222 -32.496 1.00 93.19 199 ARG A N 1
ATOM 1579 C CA . ARG A 1 199 ? 27.654 -0.739 -32.258 1.00 93.19 199 ARG A CA 1
ATOM 1580 C C . ARG A 1 199 ? 26.839 -1.709 -31.404 1.00 93.19 199 ARG A C 1
ATOM 1582 O O . ARG A 1 199 ? 26.203 -1.288 -30.441 1.00 93.19 199 ARG A O 1
ATOM 1589 N N . ALA A 1 200 ? 26.831 -2.992 -31.763 1.00 93.31 200 ALA A N 1
ATOM 1590 C CA . ALA A 1 200 ? 26.048 -3.998 -31.047 1.00 93.31 200 ALA A CA 1
ATOM 1591 C C . ALA A 1 200 ? 26.565 -4.199 -29.614 1.00 93.31 200 ALA A C 1
ATOM 1593 O O . ALA A 1 200 ? 25.771 -4.285 -28.679 1.00 93.31 200 ALA A O 1
ATOM 1594 N N . LEU A 1 201 ? 27.889 -4.195 -29.441 1.00 94.38 201 LEU A N 1
ATOM 1595 C CA . LEU A 1 201 ? 28.546 -4.334 -28.144 1.00 94.38 201 LEU A CA 1
ATOM 1596 C C . LEU A 1 201 ? 28.236 -3.150 -27.217 1.00 94.38 201 LEU A C 1
ATOM 1598 O O . LEU A 1 201 ? 27.858 -3.359 -26.069 1.00 94.38 201 LEU A O 1
ATOM 1602 N N . VAL A 1 202 ? 28.303 -1.917 -27.725 1.00 94.62 202 VAL A N 1
ATOM 1603 C CA . VAL A 1 202 ? 27.944 -0.708 -26.964 1.00 94.62 202 VAL A CA 1
ATOM 1604 C C . VAL A 1 202 ? 26.490 -0.767 -26.499 1.00 94.62 202 VAL A C 1
ATOM 1606 O O . VAL A 1 202 ? 26.211 -0.521 -25.327 1.00 94.62 202 VAL A O 1
ATOM 1609 N N . LYS A 1 203 ? 25.560 -1.153 -27.383 1.00 94.75 203 LYS A N 1
ATOM 1610 C CA . LYS A 1 203 ? 24.151 -1.321 -26.999 1.00 94.75 203 LYS A CA 1
ATOM 1611 C C . LYS A 1 203 ? 23.971 -2.384 -25.913 1.00 94.75 203 LYS A C 1
ATOM 1613 O O . LYS A 1 203 ? 23.223 -2.151 -24.969 1.00 94.75 203 LYS A O 1
ATOM 1618 N N . ALA A 1 204 ? 24.653 -3.523 -26.030 1.00 92.94 204 ALA A N 1
ATOM 1619 C CA . ALA A 1 204 ? 24.571 -4.603 -25.051 1.00 92.94 204 ALA A CA 1
ATOM 1620 C C . ALA A 1 204 ? 25.082 -4.171 -23.667 1.00 92.94 204 ALA A C 1
ATOM 1622 O O . ALA A 1 204 ? 24.407 -4.413 -22.669 1.00 92.94 204 ALA A O 1
ATOM 1623 N N . ILE A 1 205 ? 26.221 -3.472 -23.610 1.00 93.81 205 ILE A N 1
ATOM 1624 C CA . ILE A 1 205 ? 26.788 -2.961 -22.352 1.00 93.81 205 ILE A CA 1
ATOM 1625 C C . ILE A 1 205 ? 25.834 -1.969 -21.682 1.00 93.81 205 ILE A C 1
ATOM 1627 O O . ILE A 1 205 ? 25.625 -2.045 -20.476 1.00 93.81 205 ILE A O 1
ATOM 1631 N N . LEU A 1 206 ? 25.220 -1.063 -22.446 1.00 92.19 206 LEU A N 1
ATOM 1632 C CA . LEU A 1 206 ? 24.280 -0.082 -21.892 1.00 92.19 206 LEU A CA 1
ATOM 1633 C C . LEU A 1 206 ? 23.020 -0.739 -21.329 1.00 92.19 206 LEU A C 1
ATOM 1635 O O . LEU A 1 206 ? 22.564 -0.365 -20.252 1.00 92.19 206 LEU A O 1
ATOM 1639 N N . LEU A 1 207 ? 22.490 -1.753 -22.015 1.00 89.94 207 LEU A N 1
ATOM 1640 C CA . LEU A 1 207 ? 21.368 -2.533 -21.493 1.00 89.94 207 LEU A CA 1
ATOM 1641 C C . LEU A 1 207 ? 21.759 -3.301 -20.225 1.00 89.94 207 LEU A C 1
ATOM 1643 O O . LEU A 1 207 ? 20.983 -3.326 -19.275 1.00 89.94 207 LEU A O 1
ATOM 1647 N N . GLN A 1 208 ? 22.962 -3.883 -20.177 1.00 90.62 208 GLN A N 1
ATOM 1648 C CA . GLN A 1 208 ? 23.471 -4.560 -18.982 1.00 90.62 208 GLN A CA 1
ATOM 1649 C C . GLN A 1 208 ? 23.621 -3.595 -17.799 1.00 90.62 208 GLN A C 1
ATOM 1651 O O . GLN A 1 208 ? 23.201 -3.924 -16.693 1.00 90.62 208 GLN A O 1
ATOM 1656 N N . GLN A 1 209 ? 24.182 -2.405 -18.025 1.00 88.50 209 GLN A N 1
ATOM 1657 C CA . GLN A 1 209 ? 24.321 -1.378 -16.990 1.00 88.50 209 GLN A CA 1
ATOM 1658 C C . GLN A 1 209 ? 22.966 -0.954 -16.419 1.00 88.50 209 GLN A C 1
ATOM 1660 O O . GLN A 1 209 ? 22.858 -0.737 -15.215 1.00 88.50 209 GLN A O 1
ATOM 1665 N N . GLN A 1 210 ? 21.911 -0.915 -17.238 1.00 86.31 210 GLN A N 1
ATOM 1666 C CA . GLN A 1 210 ? 20.581 -0.615 -16.719 1.00 86.31 210 GLN A CA 1
ATOM 1667 C C . GLN A 1 210 ? 20.060 -1.680 -15.753 1.00 86.31 210 GLN A C 1
ATOM 1669 O O . GLN A 1 210 ? 19.412 -1.354 -14.763 1.00 86.31 210 GLN A O 1
ATOM 1674 N N . VAL A 1 211 ? 20.339 -2.957 -16.018 1.00 84.31 211 VAL A N 1
ATOM 1675 C CA . VAL A 1 211 ? 19.924 -4.037 -15.110 1.00 84.31 211 VAL A CA 1
ATOM 1676 C C . VAL A 1 211 ? 20.568 -3.864 -13.729 1.00 84.31 211 VAL A C 1
ATOM 1678 O O . VAL A 1 211 ? 19.963 -4.208 -12.718 1.00 84.31 211 VAL A O 1
ATOM 1681 N N . GLU A 1 212 ? 21.775 -3.300 -13.682 1.00 84.00 212 GLU A N 1
ATOM 1682 C CA . GLU A 1 212 ? 22.524 -3.041 -12.451 1.00 84.00 212 GLU A CA 1
ATOM 1683 C C . GLU A 1 212 ? 22.113 -1.731 -11.752 1.00 84.00 212 GLU A C 1
ATOM 1685 O O . GLU A 1 212 ? 22.263 -1.614 -10.534 1.00 84.00 212 GLU A O 1
ATOM 1690 N N . TYR A 1 213 ? 21.563 -0.757 -12.488 1.00 81.19 213 TYR A N 1
ATOM 1691 C CA . TYR A 1 213 ? 21.228 0.572 -11.974 1.00 81.19 213 TYR A CA 1
ATOM 1692 C C . TYR A 1 213 ? 19.705 0.812 -11.888 1.00 81.19 213 TYR A C 1
ATOM 1694 O O . TYR A 1 213 ? 19.089 1.279 -12.846 1.00 81.19 213 TYR A O 1
ATOM 1702 N N . PRO A 1 214 ? 19.068 0.574 -10.722 1.00 70.94 214 PRO A N 1
ATOM 1703 C CA . PRO A 1 214 ? 17.607 0.588 -10.579 1.00 70.94 214 PRO A CA 1
ATOM 1704 C C . PRO A 1 214 ? 16.983 1.992 -10.488 1.00 70.94 214 PRO A C 1
ATOM 1706 O O . PRO A 1 214 ? 15.782 2.116 -10.256 1.00 70.94 214 PRO A O 1
ATOM 1709 N N . TYR A 1 215 ? 17.779 3.058 -10.599 1.00 79.69 215 TYR A N 1
ATOM 1710 C CA . TYR A 1 215 ? 17.319 4.438 -10.384 1.00 79.69 215 TYR A CA 1
ATOM 1711 C C . TYR A 1 215 ? 16.886 5.154 -11.670 1.00 79.69 215 TYR A C 1
ATOM 1713 O O . TYR A 1 215 ? 16.469 6.310 -11.622 1.00 79.69 215 TYR A O 1
ATOM 1721 N N . THR A 1 216 ? 16.981 4.485 -12.815 1.00 85.31 216 THR A N 1
ATOM 1722 C CA . THR A 1 216 ? 16.556 5.005 -14.115 1.00 85.31 216 THR A CA 1
ATOM 1723 C C . THR A 1 216 ? 15.602 3.995 -14.744 1.00 85.31 216 THR A C 1
ATOM 1725 O O . THR A 1 216 ? 15.878 2.796 -14.734 1.00 85.31 216 THR A O 1
ATOM 1728 N N . ASP A 1 217 ? 14.485 4.458 -15.293 1.00 88.50 217 ASP A N 1
ATOM 1729 C CA . ASP A 1 217 ? 13.609 3.618 -16.113 1.00 88.50 217 ASP A CA 1
ATOM 1730 C C . ASP A 1 217 ? 13.988 3.755 -17.582 1.00 88.50 217 ASP A C 1
ATOM 1732 O O . ASP A 1 217 ? 14.317 4.849 -18.038 1.00 88.50 217 ASP A O 1
ATOM 1736 N N . ILE A 1 218 ? 13.916 2.658 -18.338 1.00 91.25 218 ILE A N 1
ATOM 1737 C CA . ILE A 1 218 ? 14.075 2.717 -19.791 1.00 91.25 218 ILE A CA 1
ATOM 1738 C C . ILE A 1 218 ? 12.700 2.828 -20.435 1.00 91.25 218 ILE A C 1
ATOM 1740 O O . ILE A 1 218 ? 11.963 1.844 -20.469 1.00 91.25 218 ILE A O 1
ATOM 1744 N N . ALA A 1 219 ? 12.428 3.975 -21.056 1.00 93.12 219 ALA A N 1
ATOM 1745 C CA . ALA A 1 219 ? 11.189 4.203 -21.797 1.00 93.12 219 ALA A CA 1
ATOM 1746 C C . ALA A 1 219 ? 11.003 3.166 -22.918 1.00 93.12 219 ALA A C 1
ATOM 1748 O O . ALA A 1 219 ? 9.900 2.702 -23.163 1.00 93.12 219 ALA A O 1
ATOM 1749 N N . ASN A 1 220 ? 12.084 2.712 -23.571 1.00 92.81 220 ASN A N 1
ATOM 1750 C CA . ASN A 1 220 ? 12.026 1.715 -24.649 1.00 92.81 220 ASN A CA 1
ATOM 1751 C C . ASN A 1 220 ? 11.145 0.491 -24.334 1.00 92.81 220 ASN A C 1
ATOM 1753 O O . ASN A 1 220 ? 10.558 -0.051 -25.267 1.00 92.81 220 ASN A O 1
ATOM 1757 N N . GLN A 1 221 ? 11.050 0.065 -23.067 1.00 91.12 221 GLN A N 1
ATOM 1758 C CA . GLN A 1 221 ? 10.276 -1.112 -22.655 1.00 91.12 221 GLN A CA 1
ATOM 1759 C C . GLN A 1 221 ? 8.767 -0.987 -22.918 1.00 91.12 221 GLN A C 1
ATOM 1761 O O . GLN A 1 221 ? 8.104 -2.016 -23.056 1.00 91.12 221 GLN A O 1
ATOM 1766 N N . ASP A 1 222 ? 8.228 0.227 -23.064 1.00 91.12 222 ASP A N 1
ATOM 1767 C CA . ASP A 1 222 ? 6.798 0.417 -23.346 1.00 91.12 222 ASP A CA 1
ATOM 1768 C C . ASP A 1 222 ? 6.439 0.115 -24.810 1.00 91.12 222 ASP A C 1
ATOM 1770 O O . ASP A 1 222 ? 5.273 -0.097 -25.152 1.00 91.12 222 ASP A O 1
ATOM 1774 N N . ALA A 1 223 ? 7.432 0.075 -25.702 1.00 91.44 223 ALA A N 1
ATOM 1775 C CA . ALA A 1 223 ? 7.222 -0.211 -27.113 1.00 91.44 223 ALA A CA 1
ATOM 1776 C C . ALA A 1 223 ? 7.392 -1.717 -27.404 1.00 91.44 223 ALA A C 1
ATOM 1778 O O . ALA A 1 223 ? 8.459 -2.271 -27.137 1.00 91.44 223 ALA A O 1
ATOM 1779 N N . PRO A 1 224 ? 6.429 -2.391 -28.071 1.00 91.62 224 PRO A N 1
ATOM 1780 C CA . PRO A 1 224 ? 6.525 -3.825 -28.385 1.00 91.62 224 PRO A CA 1
ATOM 1781 C C . PRO A 1 224 ? 7.784 -4.214 -29.171 1.00 91.62 224 PRO A C 1
ATOM 1783 O O . PRO A 1 224 ? 8.350 -5.286 -28.966 1.00 91.62 224 PRO A O 1
ATOM 1786 N N . SER A 1 225 ? 8.264 -3.314 -30.033 1.00 91.38 225 SER A N 1
ATOM 1787 C CA . SER A 1 225 ? 9.513 -3.470 -30.788 1.00 91.38 225 SER A CA 1
ATOM 1788 C C . SER A 1 225 ? 10.745 -3.666 -29.900 1.00 91.38 225 SER A C 1
ATOM 1790 O O . SER A 1 225 ? 11.751 -4.162 -30.384 1.00 91.38 225 SER A O 1
ATOM 1792 N N . TYR A 1 226 ? 10.701 -3.314 -28.610 1.00 92.19 226 TYR A N 1
ATOM 1793 C CA . TYR A 1 226 ? 11.802 -3.578 -27.680 1.00 92.19 226 TYR A CA 1
ATOM 1794 C C . TYR A 1 226 ? 12.133 -5.066 -27.553 1.00 92.19 226 TYR A C 1
ATOM 1796 O O . TYR A 1 226 ? 13.301 -5.435 -27.464 1.00 92.19 226 TYR A O 1
ATOM 1804 N N . PHE A 1 227 ? 11.106 -5.915 -27.586 1.00 91.06 227 PHE A N 1
ATOM 1805 C CA . PHE A 1 227 ? 11.245 -7.362 -27.429 1.00 91.06 227 PHE A CA 1
ATOM 1806 C C . PHE A 1 227 ? 11.388 -8.101 -28.763 1.00 91.06 227 PHE A C 1
ATOM 1808 O O . PHE A 1 227 ? 11.792 -9.262 -28.776 1.00 91.06 227 PHE A O 1
ATOM 1815 N N . LEU A 1 228 ? 11.014 -7.451 -29.868 1.00 91.44 228 LEU A N 1
ATOM 1816 C CA . LEU A 1 228 ? 10.918 -8.074 -31.189 1.00 91.44 228 LEU A CA 1
ATOM 1817 C C . LEU A 1 228 ? 12.069 -7.679 -32.116 1.00 91.44 228 LEU A C 1
ATOM 1819 O O . LEU A 1 228 ? 12.512 -8.507 -32.910 1.00 91.44 228 LEU A O 1
ATOM 1823 N N . ASP A 1 229 ? 12.549 -6.436 -32.031 1.00 91.00 229 ASP A N 1
ATOM 1824 C CA . ASP A 1 229 ? 13.550 -5.939 -32.967 1.00 91.00 229 ASP A CA 1
ATOM 1825 C C . ASP A 1 229 ? 14.953 -6.438 -32.584 1.00 91.00 229 ASP A C 1
ATOM 1827 O O . ASP A 1 229 ? 15.373 -6.331 -31.425 1.00 91.00 229 ASP A O 1
ATOM 1831 N N . PRO A 1 230 ? 15.739 -6.921 -33.556 1.00 91.06 230 PRO A N 1
ATOM 1832 C CA . PRO A 1 230 ? 17.111 -7.331 -33.311 1.00 91.06 230 PRO A CA 1
ATOM 1833 C C . PRO A 1 230 ? 18.004 -6.125 -32.990 1.00 91.06 230 PRO A C 1
ATOM 1835 O O . PRO A 1 230 ? 17.969 -5.072 -33.633 1.00 91.06 230 PRO A O 1
ATOM 1838 N N . ILE A 1 231 ? 18.879 -6.294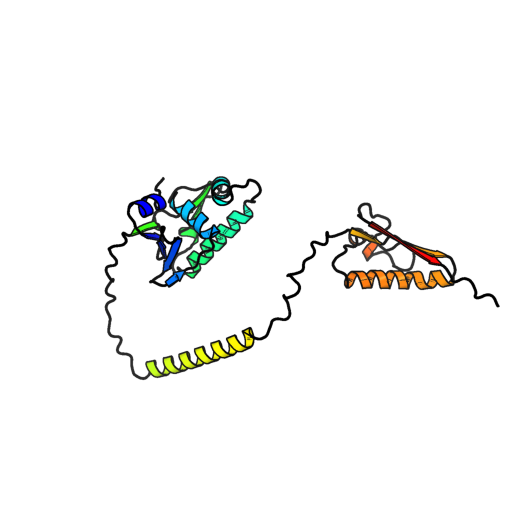 -31.998 1.00 89.88 231 ILE A N 1
ATOM 1839 C CA . ILE A 1 231 ? 19.720 -5.210 -31.468 1.00 89.88 231 ILE A CA 1
ATOM 1840 C C . ILE A 1 231 ? 20.785 -4.703 -32.463 1.00 89.88 231 ILE A C 1
ATOM 1842 O O . ILE A 1 231 ? 21.248 -3.561 -32.357 1.00 89.88 231 ILE A O 1
ATOM 1846 N N . ASN A 1 232 ? 21.187 -5.533 -33.428 1.00 89.75 232 ASN A N 1
ATOM 1847 C CA . ASN A 1 232 ? 22.338 -5.316 -34.310 1.00 89.75 232 ASN A CA 1
ATOM 1848 C C . ASN A 1 232 ? 21.991 -4.714 -35.685 1.00 89.75 232 ASN A C 1
ATOM 1850 O O . ASN A 1 232 ? 22.874 -4.137 -36.318 1.00 89.75 232 ASN A O 1
ATOM 1854 N N . GLU A 1 233 ? 20.741 -4.802 -36.144 1.00 85.56 233 GLU A N 1
ATOM 1855 C CA . GLU A 1 233 ? 20.386 -4.440 -37.525 1.00 85.56 233 GLU A CA 1
ATOM 1856 C C . GLU A 1 233 ? 20.365 -2.931 -37.777 1.00 85.56 233 GLU A C 1
ATOM 1858 O O . GLU A 1 233 ? 20.789 -2.459 -38.834 1.00 85.56 233 GLU A O 1
ATOM 1863 N N . THR A 1 234 ? 19.888 -2.144 -36.810 1.00 91.38 234 THR A N 1
ATOM 1864 C CA . THR A 1 234 ? 19.678 -0.702 -37.005 1.00 91.38 234 THR A CA 1
ATOM 1865 C C . THR A 1 234 ? 20.554 0.148 -36.081 1.00 91.38 234 THR A C 1
ATOM 1867 O O . THR A 1 234 ? 21.074 -0.355 -35.087 1.00 91.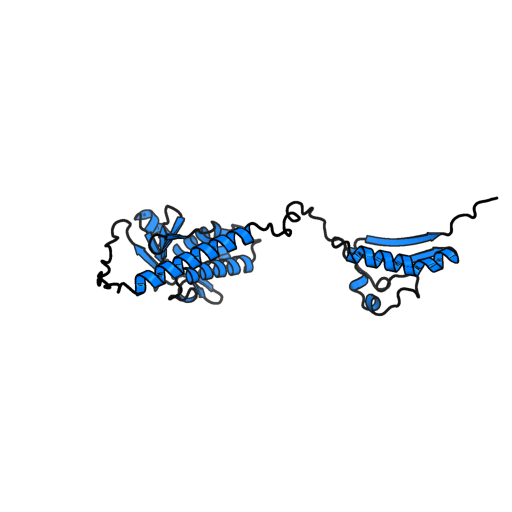38 234 THR A O 1
ATOM 1870 N N . PRO A 1 235 ? 20.753 1.451 -36.359 1.00 93.50 235 PRO A N 1
ATOM 1871 C CA . PRO A 1 235 ? 21.394 2.365 -35.407 1.00 93.50 235 PRO A CA 1
ATOM 1872 C C . PRO A 1 235 ? 20.571 2.567 -34.129 1.00 93.50 235 PRO A C 1
ATOM 1874 O O . PRO A 1 235 ? 21.137 2.809 -33.067 1.00 93.50 235 PRO A O 1
ATOM 1877 N N . TYR A 1 236 ? 19.249 2.425 -34.217 1.00 94.81 236 TYR A N 1
ATOM 1878 C CA . TYR A 1 236 ? 18.328 2.639 -33.107 1.00 94.81 236 TYR A CA 1
ATOM 1879 C C . TYR A 1 236 ? 18.348 1.475 -32.120 1.00 94.81 236 TYR A C 1
ATOM 1881 O O . TYR A 1 236 ? 18.594 0.326 -32.501 1.00 94.81 236 TYR A O 1
ATOM 1889 N N . PHE A 1 237 ? 18.093 1.758 -30.848 1.00 95.06 237 PHE A N 1
ATOM 1890 C CA . PHE A 1 237 ? 17.770 0.698 -29.900 1.00 95.06 237 PHE A CA 1
ATOM 1891 C C . PHE A 1 237 ? 16.379 0.119 -30.206 1.00 95.06 237 PHE A C 1
ATOM 1893 O O . PHE A 1 237 ? 15.504 0.849 -30.691 1.00 95.06 237 PHE A O 1
ATOM 1900 N N . PRO A 1 238 ? 16.148 -1.169 -29.900 1.00 93.81 238 PRO A N 1
ATOM 1901 C CA . PRO A 1 238 ? 14.803 -1.735 -29.876 1.00 93.81 238 PRO A CA 1
ATOM 1902 C C . PRO A 1 238 ? 13.868 -0.844 -29.047 1.00 93.81 238 PRO A C 1
ATOM 1904 O O . PRO A 1 238 ? 14.274 -0.299 -28.020 1.00 93.81 238 PRO A O 1
ATOM 1907 N N . GLY A 1 239 ? 12.639 -0.620 -29.512 1.00 92.31 239 GLY A N 1
ATOM 1908 C CA . GLY A 1 239 ? 11.672 0.228 -28.799 1.00 92.31 239 GLY A CA 1
ATOM 1909 C C . GLY A 1 239 ? 11.856 1.745 -28.944 1.00 92.31 239 GLY A C 1
ATOM 1910 O O . GLY A 1 239 ? 10.968 2.491 -28.548 1.00 92.31 239 GLY A O 1
ATOM 1911 N N . ALA A 1 240 ? 12.943 2.227 -29.557 1.00 94.12 240 ALA A N 1
ATOM 1912 C CA . ALA A 1 240 ? 13.218 3.666 -29.626 1.00 94.12 240 ALA A CA 1
ATOM 1913 C C . ALA A 1 240 ? 12.354 4.422 -30.649 1.00 94.12 240 ALA A C 1
ATOM 1915 O O . ALA A 1 240 ? 11.933 5.550 -30.412 1.00 94.12 240 ALA A O 1
ATOM 1916 N N . ARG A 1 241 ? 12.090 3.810 -31.811 1.00 88.62 241 ARG A N 1
ATOM 1917 C CA . ARG A 1 241 ? 11.497 4.494 -32.980 1.00 88.62 241 ARG A CA 1
ATOM 1918 C C . ARG A 1 241 ? 10.069 4.995 -32.760 1.00 88.62 241 ARG A C 1
ATOM 1920 O O . ARG A 1 241 ? 9.677 5.970 -33.392 1.00 88.62 241 ARG A O 1
ATOM 1927 N N . ASN A 1 242 ? 9.312 4.317 -31.901 1.00 82.00 242 ASN A N 1
ATOM 1928 C CA . ASN A 1 242 ? 7.897 4.597 -31.651 1.00 82.00 242 ASN A CA 1
ATOM 1929 C C . ASN A 1 242 ? 7.663 5.244 -30.278 1.00 82.00 242 ASN A C 1
ATOM 1931 O O . ASN A 1 242 ? 6.514 5.378 -29.863 1.00 82.00 242 ASN A O 1
ATOM 1935 N N . MET A 1 243 ? 8.733 5.621 -29.570 1.00 86.06 243 MET A N 1
ATOM 1936 C CA . MET A 1 243 ? 8.623 6.221 -28.247 1.00 86.06 243 MET A CA 1
ATOM 1937 C C . MET A 1 243 ? 8.242 7.699 -28.343 1.00 86.06 243 MET A C 1
ATOM 1939 O O . MET A 1 243 ? 8.894 8.464 -29.051 1.00 86.06 243 MET A O 1
ATOM 1943 N N . GLN A 1 244 ? 7.189 8.095 -27.626 1.00 75.31 244 GLN A N 1
ATOM 1944 C CA . GLN A 1 244 ? 6.670 9.469 -27.633 1.00 75.31 244 GLN A CA 1
ATOM 1945 C C . GLN A 1 244 ? 6.939 10.227 -26.328 1.00 75.31 244 GLN A C 1
ATOM 1947 O O . GLN A 1 244 ? 6.891 11.456 -26.325 1.00 75.31 244 GLN A O 1
ATOM 1952 N N . THR A 1 245 ? 7.226 9.520 -25.233 1.00 78.06 245 THR A N 1
ATOM 1953 C CA . THR A 1 245 ? 7.349 10.092 -23.889 1.00 78.06 245 THR A CA 1
ATOM 1954 C C . THR A 1 245 ? 8.630 9.600 -23.226 1.00 78.06 245 THR A C 1
ATOM 1956 O O . THR A 1 245 ? 8.815 8.403 -23.043 1.00 78.06 245 THR A O 1
ATOM 1959 N N . SER A 1 246 ? 9.538 10.525 -22.922 1.00 90.19 246 SER A N 1
ATOM 1960 C CA . SER A 1 246 ? 10.740 10.279 -22.121 1.00 90.19 246 SER A CA 1
ATOM 1961 C C . SER A 1 246 ? 11.255 11.607 -21.580 1.00 90.19 246 SER A C 1
ATOM 1963 O O . SER A 1 246 ? 11.251 12.592 -22.326 1.00 90.19 246 SER A O 1
ATOM 1965 N N . ASP A 1 247 ? 11.760 11.635 -20.350 1.00 90.88 247 ASP A N 1
ATOM 1966 C CA . ASP A 1 247 ? 12.353 12.847 -19.774 1.00 90.88 247 ASP A CA 1
ATOM 1967 C C . ASP A 1 247 ? 13.696 13.184 -20.434 1.00 90.88 247 ASP A C 1
ATOM 1969 O O . ASP A 1 247 ? 13.997 14.345 -20.719 1.00 90.88 247 ASP A O 1
ATOM 1973 N N . TYR A 1 248 ? 14.501 12.153 -20.705 1.00 92.56 248 TYR A N 1
ATOM 1974 C CA . TYR A 1 248 ? 15.819 12.290 -21.317 1.00 92.56 248 TYR A CA 1
ATOM 1975 C C . TYR A 1 248 ? 15.995 11.349 -22.498 1.00 92.56 248 TYR A C 1
ATOM 1977 O O . TYR A 1 248 ? 15.441 10.253 -22.549 1.00 92.56 248 TYR A O 1
ATOM 1985 N N . LEU A 1 249 ? 16.843 11.770 -23.433 1.00 94.12 249 LEU A N 1
ATOM 1986 C CA . LEU A 1 249 ? 17.146 11.041 -24.655 1.00 94.12 249 LEU A CA 1
ATOM 1987 C C . LEU A 1 249 ? 18.660 10.874 -24.788 1.00 94.12 249 LEU A C 1
ATOM 1989 O O . LEU A 1 249 ? 19.400 11.859 -24.802 1.00 94.12 249 LEU A O 1
ATOM 1993 N N . LEU A 1 250 ? 19.118 9.627 -24.924 1.00 94.19 250 LEU A N 1
ATOM 1994 C CA . LEU A 1 250 ? 20.530 9.298 -25.113 1.00 94.19 250 LEU A CA 1
ATOM 1995 C C . LEU A 1 250 ? 20.840 8.962 -26.576 1.00 94.19 250 LEU A C 1
ATOM 1997 O O . LEU A 1 250 ? 20.347 7.973 -27.125 1.00 94.19 250 LEU A O 1
ATOM 2001 N N . ASN A 1 251 ? 21.721 9.763 -27.177 1.00 95.44 251 ASN A N 1
ATOM 2002 C CA . ASN A 1 251 ? 22.353 9.494 -28.467 1.00 95.44 251 ASN A CA 1
ATOM 2003 C C . ASN A 1 251 ? 23.848 9.272 -28.257 1.00 95.44 251 ASN A C 1
ATOM 2005 O O . ASN A 1 251 ? 24.489 10.040 -27.541 1.00 95.44 251 ASN A O 1
ATOM 2009 N N . ILE A 1 252 ? 24.405 8.259 -28.913 1.00 95.25 252 ILE A N 1
ATOM 2010 C CA . ILE A 1 252 ? 25.837 7.959 -28.856 1.00 95.25 252 ILE A CA 1
ATOM 2011 C C . ILE A 1 252 ? 26.403 8.009 -30.263 1.00 95.25 252 ILE A C 1
ATOM 2013 O O . ILE A 1 252 ? 25.824 7.449 -31.189 1.00 95.25 252 ILE A O 1
ATOM 2017 N N . GLU A 1 253 ? 27.552 8.656 -30.405 1.00 95.31 253 GLU A N 1
ATOM 2018 C CA . GLU A 1 253 ? 28.293 8.743 -31.655 1.00 95.31 253 GLU A CA 1
ATOM 2019 C C . GLU A 1 253 ? 29.663 8.082 -31.464 1.00 95.31 253 GLU A C 1
ATOM 2021 O O . GLU A 1 253 ? 30.472 8.516 -30.646 1.00 95.31 253 GLU A O 1
ATOM 2026 N N . LEU A 1 254 ? 29.914 7.010 -32.210 1.00 93.56 254 LEU A N 1
ATOM 2027 C CA . LEU A 1 254 ? 31.189 6.306 -32.257 1.00 93.56 254 LEU A CA 1
ATOM 2028 C C . LEU A 1 254 ? 31.992 6.841 -33.443 1.00 93.56 254 LEU A C 1
ATOM 2030 O O . LEU A 1 254 ? 31.505 6.840 -34.576 1.00 93.56 254 LEU A O 1
ATOM 2034 N N . LYS A 1 255 ? 33.221 7.285 -33.183 1.00 90.56 255 LYS A N 1
ATOM 2035 C CA . LYS A 1 255 ? 34.162 7.772 -34.199 1.00 90.56 255 LYS A CA 1
ATOM 2036 C C . LYS A 1 255 ? 35.416 6.921 -34.160 1.00 90.56 255 LYS A C 1
ATOM 2038 O O . LYS A 1 255 ? 35.901 6.593 -33.079 1.00 90.56 255 LYS A O 1
ATOM 2043 N N . GLU A 1 256 ? 35.940 6.601 -35.333 1.00 88.88 256 GLU A N 1
ATOM 2044 C CA . GLU A 1 256 ? 37.281 6.037 -35.443 1.00 88.88 256 GLU A CA 1
ATOM 2045 C C . GLU A 1 256 ? 38.318 7.027 -34.896 1.00 88.88 256 GLU A C 1
ATOM 2047 O O . GLU A 1 256 ? 38.193 8.249 -35.047 1.00 88.88 256 GLU A O 1
ATOM 2052 N N . GLY A 1 257 ? 39.341 6.496 -34.228 1.00 80.38 257 GLY A N 1
ATOM 2053 C CA . GLY A 1 257 ? 40.487 7.296 -33.821 1.00 80.38 257 GLY A CA 1
ATOM 2054 C C . GLY A 1 257 ? 41.220 7.818 -35.055 1.00 80.38 257 GLY A C 1
ATOM 2055 O O . GLY A 1 257 ? 41.335 7.118 -36.058 1.00 80.38 257 GLY A O 1
ATOM 2056 N N . GLN A 1 258 ? 41.738 9.045 -34.990 1.00 75.62 258 GLN A N 1
ATOM 2057 C CA . GLN A 1 258 ? 42.651 9.539 -36.023 1.00 75.62 258 GLN A CA 1
ATOM 2058 C C . GLN A 1 258 ? 43.817 8.543 -36.163 1.00 75.62 258 GLN A C 1
ATOM 2060 O O . GLN A 1 258 ? 44.362 8.125 -35.131 1.00 75.62 258 GLN A O 1
ATOM 2065 N N . PRO A 1 259 ? 44.222 8.158 -37.389 1.00 67.50 259 PRO A N 1
ATOM 2066 C CA . PRO A 1 259 ? 45.415 7.347 -37.557 1.00 67.50 259 PRO A CA 1
ATOM 2067 C C . PRO A 1 259 ? 46.573 8.092 -36.896 1.00 67.50 259 PRO A C 1
ATOM 2069 O O . PRO A 1 259 ? 46.772 9.284 -37.139 1.00 67.50 259 PRO A O 1
ATOM 2072 N N . LYS A 1 260 ? 47.310 7.412 -36.012 1.00 63.03 260 LYS A N 1
ATOM 2073 C CA . LYS A 1 260 ? 48.543 7.970 -35.455 1.00 63.03 260 LYS A CA 1
ATOM 2074 C C . LYS A 1 260 ? 49.463 8.245 -36.641 1.00 63.03 260 LYS A C 1
ATOM 2076 O O . LYS A 1 260 ? 49.947 7.30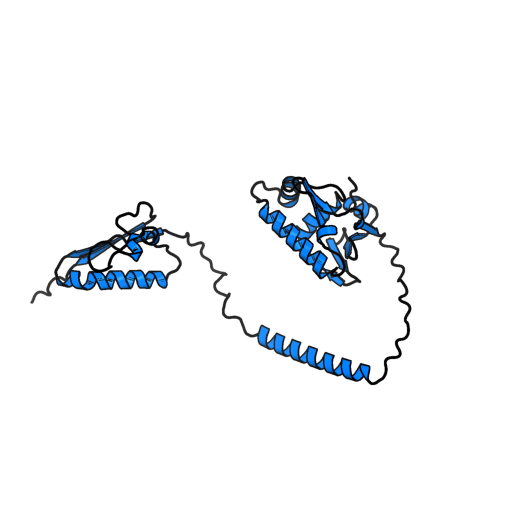0 -37.255 1.00 63.03 260 LYS A O 1
ATOM 2081 N N . GLY A 1 261 ? 49.623 9.518 -36.997 1.00 66.81 261 GLY A N 1
ATOM 2082 C CA . GLY A 1 261 ? 50.557 9.930 -38.035 1.00 66.81 261 GLY A CA 1
ATOM 2083 C C . GLY A 1 261 ? 51.942 9.383 -37.703 1.00 66.81 261 GLY A C 1
ATOM 2084 O O . GLY A 1 261 ? 52.405 9.545 -36.571 1.00 66.81 261 GLY A O 1
ATOM 2085 N N . CYS A 1 262 ? 52.543 8.678 -38.660 1.00 43.66 262 CYS A N 1
ATOM 2086 C CA . CYS A 1 262 ? 53.980 8.435 -38.678 1.00 43.66 262 CYS A CA 1
ATOM 2087 C C . CYS A 1 262 ? 54.711 9.711 -39.091 1.00 43.66 262 CYS A C 1
ATOM 2089 O O . CYS A 1 262 ? 54.175 10.431 -39.966 1.00 43.66 262 CYS A O 1
#

InterPro domains:
  IPR001867 OmpR/PhoB-type DNA-binding domain [PF00486] (35-111)
  IPR001867 OmpR/PhoB-type DNA-binding domain [PS51755] (12-113)
  IPR001867 OmpR/PhoB-type DNA-binding domain [SM00862] (33-111)
  IPR016032 Signal transduction response regulator, C-terminal effector [SSF46894] (9-112)
  IPR036388 Winged helix-like DNA-binding domain superfamily [G3DSA:1.10.10.10] (4-115)

Secondary structure (DSSP, 8-state):
-B-HHHHHHHTTEEEEETTEEEETTTTEEEETTEEE---HHHHHHHHHHHHTBTSPBPHHHHHHHHH--TT--HHHHHHHHHHHHHHHHHH-TTS-HHHHEEEETTTEEEE-GGGEEEEETT---------------HHHHHHHHHHHHHHHHHHHHHHHHHTS--TTSTTGGG------EEEEEEEEEEESHHHHHTHHHHHHHHHHHHHH-TTEEEGGGGSTHHHHS-TTTSSBPTT-TT----SEEEEEEEEPPPP---

Organism: NCBI:txid1481914

pLDDT: mean 81.28, std 15.53, range [30.94, 96.0]

Sequence (262 aa):
MRDFLQQAKETNSLIAIGDLIYNPQTQTLYKQAADIELEPRTIELLELLLTSVGHPLSAQAIIDSIWQSKYISKNVLTNRISTLRALLQEHMPEQDATKLLVTYPRKGYFLNPASVSLTPVGKQKPKSLNTNSLSFSRRQTIAYTLCALLFVTTIGLGWKLWQQPNTSSLQTRNQLLIPKVELLLNRVDAIGTEAREYRALVKAILLQQQVEYPYTDIANQDAPSYFLDPINETPYFPGARNMQTSDYLLNIELKEGQPKGC